Protein AF-A0A0H3DV99-F1 (afdb_monomer_lite)

Secondary structure (DSSP, 8-state):
------EETTEETT-TT-TT-S--SS----SSBPP---TT--B---SB-S-B-TT---BTTEESSTT---EEEEEPPTTTTS-HHHHHHHHHHHHHHHHTTEEEEEGGGS-HHHHHHHHHHHHHHHHS-PPSSHHHHHHHHHHTGGGEESEEEEETTEEEEEEEEEEEEETTEEEEEEEEEEE-SS--SS-HHHHHHHHHHHHHHHHHHHTT--EEEEEEE--STTHHHHEEEEE-BEE--

InterPro domains:
  IPR009977 Mig-14 [PF07395] (20-238)
  IPR016181 Acyl-CoA N-acyltransferase [SSF55729] (80-231)

Sequence (241 aa):
MLGAACLDGKWLVNDFKNPNKSISSLPIPNSSIVLPFSSDVKCIAPFKTKCLSPLKKNIINSSFNLFTKRTAAFAKNVREDFSKKTVSTRRREIKKFIADGGYFVDVSQLSGEELFSIYENLFFMRRGAIIPEREINIDFFVKFKDDFIGEVLYLNDNPVGIQLLITSTSTLGFFVDFINIGYDMEIKAHSIGTILMWNNLEKATEKAHALALPLHFSFGFMSGKYKQRWCNPVGVGRTLI

Radius of gyration: 18.63 Å; chains: 1; bounding box: 48×38×50 Å

Structure (mmCIF, N/CA/C/O backbone):
data_AF-A0A0H3DV99-F1
#
_entry.id   AF-A0A0H3DV99-F1
#
loop_
_atom_site.group_PDB
_atom_site.id
_atom_site.type_symbol
_atom_site.label_atom_id
_atom_site.label_alt_id
_atom_site.label_comp_id
_atom_site.label_asym_id
_atom_site.label_entity_id
_atom_site.label_seq_id
_atom_site.pdbx_PDB_ins_code
_atom_site.Cartn_x
_atom_site.Cartn_y
_atom_site.Cartn_z
_atom_site.occupancy
_atom_site.B_iso_or_equiv
_atom_site.auth_seq_id
_atom_site.auth_comp_id
_atom_site.auth_asym_id
_atom_site.auth_atom_id
_atom_site.pdbx_PDB_model_num
ATOM 1 N N . MET A 1 1 ? 3.057 -10.174 -27.600 1.00 52.41 1 MET A N 1
ATOM 2 C CA . MET A 1 1 ? 3.694 -8.931 -27.105 1.00 52.41 1 MET A CA 1
ATOM 3 C C . MET A 1 1 ? 4.555 -9.297 -25.898 1.00 52.41 1 MET A C 1
ATOM 5 O O . MET A 1 1 ? 4.060 -10.024 -25.052 1.00 52.41 1 MET A O 1
ATOM 9 N N . LEU A 1 2 ? 5.830 -8.888 -25.844 1.00 71.88 2 LEU A N 1
ATOM 10 C CA . LEU A 1 2 ? 6.775 -9.295 -24.780 1.00 71.88 2 LEU A CA 1
ATOM 11 C C . LEU A 1 2 ? 6.590 -8.530 -23.455 1.00 71.88 2 LEU A C 1
ATOM 13 O O . LEU A 1 2 ? 7.133 -8.954 -22.442 1.00 71.88 2 LEU A O 1
ATOM 17 N N . GLY A 1 3 ? 5.842 -7.426 -23.479 1.00 78.00 3 GLY A N 1
ATOM 18 C CA . GLY A 1 3 ? 5.624 -6.493 -22.372 1.00 78.00 3 GLY A CA 1
ATOM 19 C C . GLY A 1 3 ? 5.715 -5.051 -22.876 1.00 78.00 3 GLY A C 1
ATOM 20 O O . GLY A 1 3 ? 6.328 -4.799 -23.914 1.00 78.00 3 GLY A O 1
ATOM 21 N N . ALA A 1 4 ? 5.108 -4.107 -22.161 1.00 84.69 4 ALA A N 1
ATOM 22 C CA . ALA A 1 4 ? 5.218 -2.676 -22.437 1.00 84.69 4 ALA A CA 1
ATOM 23 C C . ALA A 1 4 ? 5.471 -1.913 -21.130 1.00 84.69 4 ALA A C 1
ATOM 25 O O . ALA A 1 4 ? 5.025 -2.336 -20.066 1.00 84.69 4 ALA A O 1
ATOM 26 N N . ALA A 1 5 ? 6.199 -0.801 -21.208 1.00 88.06 5 ALA A N 1
ATOM 27 C CA . ALA A 1 5 ? 6.444 0.088 -20.078 1.00 88.06 5 ALA A CA 1
ATOM 28 C C . ALA A 1 5 ? 6.231 1.537 -20.520 1.00 88.06 5 ALA A C 1
ATOM 30 O O . ALA A 1 5 ? 6.700 1.934 -21.586 1.00 88.06 5 ALA A O 1
ATOM 31 N N . CYS A 1 6 ? 5.534 2.320 -19.701 1.00 89.88 6 CYS A N 1
ATOM 32 C CA . CYS A 1 6 ? 5.297 3.737 -19.961 1.00 89.88 6 CYS A CA 1
ATOM 33 C C . CYS A 1 6 ? 6.499 4.568 -19.505 1.00 89.88 6 CYS A C 1
ATOM 35 O O . CYS A 1 6 ? 7.024 4.350 -18.407 1.00 89.88 6 CYS A O 1
ATOM 37 N N . LEU A 1 7 ? 6.916 5.532 -20.330 1.00 91.31 7 LEU A N 1
ATOM 38 C CA . LEU A 1 7 ? 8.079 6.381 -20.074 1.00 91.31 7 LEU A CA 1
ATOM 39 C C . LEU A 1 7 ? 7.715 7.873 -20.097 1.00 91.31 7 LEU A C 1
ATOM 41 O O . LEU A 1 7 ? 7.023 8.315 -21.006 1.00 91.31 7 LEU A O 1
ATOM 45 N N . ASP A 1 8 ? 8.278 8.644 -19.165 1.00 90.69 8 ASP A N 1
ATOM 46 C CA . ASP A 1 8 ? 8.352 10.108 -19.219 1.00 90.69 8 ASP A CA 1
ATOM 47 C C . ASP A 1 8 ? 9.723 10.512 -19.784 1.00 90.69 8 ASP A C 1
ATOM 49 O O . ASP A 1 8 ? 10.745 10.621 -19.083 1.00 90.69 8 ASP A O 1
ATOM 53 N N . GLY A 1 9 ? 9.778 10.664 -21.106 1.00 89.50 9 GLY A N 1
ATOM 54 C CA . GLY A 1 9 ? 11.037 10.809 -21.829 1.00 89.50 9 GLY A CA 1
ATOM 55 C C . GLY A 1 9 ? 11.908 9.562 -21.655 1.00 89.50 9 GLY A C 1
ATOM 56 O O . GLY A 1 9 ? 11.577 8.489 -22.147 1.00 89.50 9 GLY A O 1
ATOM 57 N N . LYS A 1 10 ? 13.040 9.691 -20.951 1.00 92.44 10 LYS A N 1
ATOM 58 C CA . LYS A 1 10 ? 13.959 8.567 -20.688 1.00 92.44 10 LYS A CA 1
ATOM 59 C C . LYS A 1 10 ? 13.717 7.872 -19.350 1.00 92.44 10 LYS A C 1
ATOM 61 O O . LYS A 1 10 ? 14.519 7.015 -19.005 1.00 92.44 10 LYS A O 1
ATOM 66 N N . TRP A 1 11 ? 12.699 8.232 -18.573 1.00 93.88 11 TRP A N 1
ATOM 67 C CA . TRP A 1 11 ? 12.447 7.649 -17.251 1.00 93.88 11 TRP A CA 1
ATOM 68 C C . TRP A 1 11 ? 11.205 6.776 -17.248 1.00 93.88 11 TRP A C 1
ATOM 70 O O . TRP A 1 11 ? 10.225 7.103 -17.897 1.00 93.88 11 TRP A O 1
ATOM 80 N N . LEU A 1 12 ? 11.226 5.693 -16.478 1.00 92.00 12 LEU A N 1
ATOM 81 C CA . LEU A 1 12 ? 10.012 4.942 -16.165 1.00 92.00 12 LEU A CA 1
ATOM 82 C C . LEU A 1 12 ? 9.047 5.848 -15.376 1.00 92.00 12 LEU A C 1
ATOM 84 O O . LEU A 1 12 ? 9.469 6.424 -14.371 1.00 92.00 12 LEU A O 1
ATOM 88 N N . VAL A 1 13 ? 7.788 5.980 -15.821 1.00 89.75 13 VAL A N 1
ATOM 89 C CA . VAL A 1 13 ? 6.824 6.992 -15.310 1.00 89.75 13 VAL A CA 1
ATOM 90 C C . VAL A 1 13 ? 6.739 6.979 -13.780 1.00 89.75 13 VAL A C 1
ATOM 92 O O . VAL A 1 13 ? 7.000 7.987 -13.118 1.00 89.75 13 VAL A O 1
ATOM 95 N N . ASN A 1 14 ? 6.493 5.802 -13.201 1.00 88.19 14 ASN A N 1
ATOM 96 C CA . ASN A 1 14 ? 6.282 5.638 -11.762 1.00 88.19 14 ASN A CA 1
ATOM 97 C C . ASN A 1 14 ? 7.581 5.635 -10.938 1.00 88.19 14 ASN A C 1
ATOM 99 O O . ASN A 1 14 ? 7.548 5.403 -9.729 1.00 88.19 14 ASN A O 1
ATOM 103 N N . ASP A 1 15 ? 8.744 5.889 -11.541 1.00 91.31 15 ASP A N 1
ATOM 104 C CA . ASP A 1 15 ? 9.990 5.929 -10.786 1.00 91.31 15 ASP A CA 1
ATOM 105 C C . ASP A 1 15 ? 10.001 7.110 -9.808 1.00 91.31 15 ASP A C 1
ATOM 107 O O . ASP A 1 15 ? 9.814 8.268 -10.185 1.00 91.31 15 ASP A O 1
ATOM 111 N N . PHE A 1 16 ? 10.271 6.849 -8.528 1.00 87.50 16 PHE A N 1
ATOM 112 C CA . PHE A 1 16 ? 10.315 7.902 -7.510 1.00 87.50 16 PHE A CA 1
ATOM 113 C C . PHE A 1 16 ? 11.338 9.015 -7.808 1.00 87.50 16 PHE A C 1
ATOM 115 O O . PHE A 1 16 ? 11.196 10.131 -7.310 1.00 87.50 16 PHE A O 1
ATOM 122 N N . LYS A 1 17 ? 12.378 8.734 -8.603 1.00 89.31 17 LYS A N 1
ATOM 123 C CA . LYS A 1 17 ? 13.417 9.699 -8.988 1.00 89.31 17 LYS A CA 1
ATOM 124 C C . LYS A 1 17 ? 13.269 10.238 -10.409 1.00 89.31 17 LYS A C 1
ATOM 126 O O . LYS A 1 17 ? 14.185 10.932 -10.848 1.00 89.31 17 LYS A O 1
ATOM 131 N N . ASN A 1 18 ? 12.161 9.956 -11.090 1.00 90.88 18 ASN A N 1
ATOM 132 C CA . ASN A 1 18 ? 11.826 10.585 -12.361 1.00 90.88 18 ASN A CA 1
ATOM 133 C C . ASN A 1 18 ? 11.677 12.115 -12.168 1.00 90.88 18 ASN A C 1
ATOM 135 O O . ASN A 1 18 ? 10.799 12.533 -11.412 1.00 90.88 18 ASN A O 1
ATOM 139 N N . PRO A 1 19 ? 12.531 12.952 -12.795 1.00 87.62 19 PRO A N 1
ATOM 140 C CA . PRO A 1 19 ? 12.436 14.410 -12.707 1.00 87.62 19 PRO A CA 1
ATOM 141 C C . PRO A 1 19 ? 11.360 14.995 -13.634 1.00 87.62 19 PRO A C 1
ATOM 143 O O . PRO A 1 19 ? 11.012 16.159 -13.487 1.00 87.62 19 PRO A O 1
ATOM 146 N N . ASN A 1 20 ? 10.846 14.198 -14.574 1.00 83.88 20 ASN A N 1
ATOM 147 C CA . ASN A 1 20 ? 9.918 14.616 -15.621 1.00 83.88 20 ASN A CA 1
ATOM 148 C C . ASN A 1 20 ? 8.485 14.142 -15.338 1.00 83.88 20 ASN A C 1
ATOM 150 O O . ASN A 1 20 ? 7.729 13.928 -16.281 1.00 83.88 20 ASN A O 1
ATOM 154 N N . LYS A 1 21 ? 8.125 13.900 -14.068 1.00 82.12 21 LYS A N 1
ATOM 155 C CA . LYS A 1 21 ? 6.784 13.413 -13.721 1.00 82.12 21 LYS A CA 1
ATOM 156 C C . LYS A 1 21 ? 5.736 14.405 -14.204 1.00 82.12 21 LYS A C 1
ATOM 158 O O . LYS A 1 21 ? 5.647 15.510 -13.676 1.00 82.12 21 LYS A O 1
ATOM 163 N N . SER A 1 22 ? 4.954 13.971 -15.184 1.00 73.69 22 SER A N 1
ATOM 164 C CA . SER A 1 22 ? 3.857 14.745 -15.764 1.00 73.69 22 SER A CA 1
ATOM 165 C C . SER A 1 22 ? 2.699 14.921 -14.779 1.00 73.69 22 SER A C 1
ATOM 167 O O . SER A 1 22 ? 2.094 15.985 -14.742 1.00 73.69 22 SER A O 1
ATOM 169 N N . ILE A 1 23 ? 2.444 13.913 -13.936 1.00 74.94 23 ILE A N 1
ATOM 170 C CA . ILE A 1 23 ? 1.438 13.951 -12.869 1.00 74.94 23 ILE A CA 1
ATOM 171 C C . ILE A 1 23 ? 2.095 13.500 -11.561 1.00 74.94 23 ILE A C 1
ATOM 173 O O . ILE A 1 23 ? 2.571 12.369 -11.441 1.00 74.94 23 ILE A O 1
ATOM 177 N N . SER A 1 24 ? 2.162 14.402 -10.579 1.00 77.75 24 SER A N 1
ATOM 178 C CA . SER A 1 24 ? 2.839 14.148 -9.295 1.00 77.75 24 SER A CA 1
ATOM 179 C C . SER A 1 24 ? 1.882 13.901 -8.126 1.00 77.75 24 SER A C 1
ATOM 181 O O . SER A 1 24 ? 2.301 13.376 -7.094 1.00 77.75 24 SER A O 1
ATOM 183 N N . SER A 1 25 ? 0.611 14.257 -8.315 1.00 84.62 25 SER A N 1
ATOM 184 C CA . SER A 1 25 ? -0.469 14.216 -7.330 1.00 84.62 25 SER A CA 1
ATOM 185 C C . SER A 1 25 ? -1.084 12.823 -7.152 1.00 84.62 25 SER A C 1
ATOM 187 O O . SER A 1 25 ? -1.597 12.525 -6.074 1.00 84.62 25 SER A O 1
ATOM 189 N N . LEU A 1 26 ? -1.010 11.964 -8.177 1.00 89.50 26 LEU A N 1
ATOM 190 C CA . LEU A 1 26 ? -1.679 10.666 -8.170 1.00 89.50 26 LEU A CA 1
ATOM 191 C C . LEU A 1 26 ? -1.051 9.676 -7.173 1.00 89.50 26 LEU A C 1
ATOM 193 O O . LEU A 1 26 ? 0.179 9.540 -7.113 1.00 89.50 26 LEU A O 1
ATOM 197 N N . PRO A 1 27 ? -1.877 8.911 -6.435 1.00 87.69 27 PRO A N 1
ATOM 198 C CA . PRO A 1 27 ? -1.430 7.964 -5.422 1.00 87.69 27 PRO A CA 1
ATOM 199 C C . PRO A 1 27 ? -0.968 6.641 -6.058 1.00 87.69 27 PRO A C 1
ATOM 201 O O . PRO A 1 27 ? -1.541 5.583 -5.816 1.00 87.69 27 PRO A O 1
ATOM 204 N N . ILE A 1 28 ? 0.094 6.689 -6.864 1.00 88.06 28 ILE A N 1
ATOM 205 C CA . ILE A 1 28 ? 0.643 5.523 -7.569 1.00 88.06 28 ILE A CA 1
ATOM 206 C C . ILE A 1 28 ? 1.884 4.926 -6.873 1.00 88.06 28 ILE A C 1
ATOM 208 O O . ILE A 1 28 ? 2.728 5.670 -6.350 1.00 88.06 28 ILE A O 1
ATOM 212 N N . PRO A 1 29 ? 2.057 3.588 -6.895 1.00 88.94 29 PRO A N 1
ATOM 213 C CA . PRO A 1 29 ? 3.237 2.931 -6.336 1.00 88.94 29 PRO A CA 1
ATOM 214 C C . PRO A 1 29 ? 4.528 3.356 -7.037 1.00 88.94 29 PRO A C 1
ATOM 216 O O . PRO A 1 29 ? 4.550 3.514 -8.257 1.00 88.94 29 PRO A O 1
ATOM 219 N N . ASN A 1 30 ? 5.623 3.506 -6.282 1.00 89.69 30 ASN A N 1
ATOM 220 C CA . ASN A 1 30 ? 6.886 4.038 -6.820 1.00 89.69 30 ASN A CA 1
ATOM 221 C C . ASN A 1 30 ? 8.178 3.436 -6.231 1.00 89.69 30 ASN A C 1
ATOM 223 O O . ASN A 1 30 ? 9.268 3.955 -6.487 1.00 89.69 30 ASN A O 1
ATOM 227 N N . SER A 1 31 ? 8.084 2.373 -5.425 1.00 89.88 31 SER A N 1
ATOM 228 C CA . SER A 1 31 ? 9.217 1.853 -4.643 1.00 89.88 31 SER A CA 1
ATOM 229 C C . SER A 1 31 ? 9.918 0.642 -5.257 1.00 89.88 31 SER A C 1
ATOM 231 O O . SER A 1 31 ? 11.136 0.533 -5.136 1.00 89.88 31 SER A O 1
ATOM 233 N N . SER A 1 32 ? 9.169 -0.269 -5.885 1.00 92.69 32 SER A N 1
ATOM 234 C CA . SER A 1 32 ? 9.663 -1.557 -6.387 1.00 92.69 32 SER A CA 1
ATOM 235 C C . SER A 1 32 ? 8.855 -2.008 -7.606 1.00 92.69 32 SER A C 1
ATOM 237 O O . SER A 1 32 ? 7.874 -2.735 -7.491 1.00 92.69 32 SER A O 1
ATOM 239 N N . ILE A 1 33 ? 9.278 -1.578 -8.787 1.00 91.38 33 ILE A N 1
ATOM 240 C CA . ILE A 1 33 ? 8.561 -1.747 -10.046 1.00 91.38 33 ILE A CA 1
ATOM 241 C C . ILE A 1 33 ? 8.969 -3.066 -10.701 1.00 91.38 33 ILE A C 1
ATOM 243 O O . ILE A 1 33 ? 10.141 -3.289 -11.021 1.00 91.38 33 ILE A O 1
ATOM 247 N N . VAL A 1 34 ? 7.990 -3.943 -10.906 1.00 90.88 34 VAL A N 1
ATOM 248 C CA . VAL A 1 34 ? 8.149 -5.166 -11.695 1.00 90.88 34 VAL A CA 1
ATOM 249 C C . VAL A 1 34 ? 7.863 -4.834 -13.150 1.00 90.88 34 VAL A C 1
ATOM 251 O O . VAL A 1 34 ? 6.787 -4.347 -13.481 1.00 90.88 34 VAL A O 1
ATOM 254 N N . LEU A 1 35 ? 8.823 -5.099 -14.031 1.00 88.94 35 LEU A N 1
ATOM 255 C CA . LEU A 1 35 ? 8.600 -4.933 -15.461 1.00 88.94 35 LEU A CA 1
ATOM 256 C C . LEU A 1 35 ? 7.826 -6.142 -16.016 1.00 88.94 35 LEU A C 1
ATOM 258 O O . LEU A 1 35 ? 8.151 -7.281 -15.659 1.00 88.94 35 LEU A O 1
ATOM 262 N N . PRO A 1 36 ? 6.845 -5.934 -16.914 1.00 85.19 36 PRO A N 1
ATOM 263 C CA . PRO A 1 36 ? 5.948 -6.984 -17.398 1.00 85.19 36 PRO A CA 1
ATOM 264 C C . PRO A 1 36 ? 6.586 -7.846 -18.503 1.00 85.19 36 PRO A C 1
ATOM 266 O O . PRO A 1 36 ? 5.930 -8.212 -19.471 1.00 85.19 36 PRO A O 1
ATOM 269 N N . PHE A 1 37 ? 7.877 -8.160 -18.374 1.00 83.62 37 PHE A N 1
ATOM 270 C CA . PHE A 1 37 ? 8.609 -9.030 -19.297 1.00 83.62 37 PHE A CA 1
ATOM 271 C C . PHE A 1 37 ? 8.650 -10.462 -18.763 1.00 83.62 37 PHE A C 1
ATOM 273 O O . PHE A 1 37 ? 8.767 -10.666 -17.550 1.00 83.62 37 PHE A O 1
ATOM 280 N N . SER A 1 38 ? 8.592 -11.464 -19.644 1.00 81.00 38 SER A N 1
ATOM 281 C CA . SER A 1 38 ? 8.806 -12.867 -19.249 1.00 81.00 38 SER A CA 1
ATOM 282 C C . SER A 1 38 ? 10.170 -13.050 -18.563 1.00 81.00 38 SER A C 1
ATOM 284 O O . SER A 1 38 ? 11.134 -12.352 -18.887 1.00 81.00 38 SER A O 1
ATOM 286 N N . SER A 1 39 ? 10.255 -13.981 -17.606 1.00 77.88 39 SER A N 1
ATOM 287 C CA . SER A 1 39 ? 11.513 -14.346 -16.933 1.00 77.88 39 SER A CA 1
ATOM 288 C C . SER A 1 39 ? 12.578 -14.841 -17.907 1.00 77.88 39 SER A C 1
ATOM 290 O O . SER A 1 39 ? 13.764 -14.619 -17.677 1.00 77.88 39 SER A O 1
ATOM 292 N N . ASP A 1 40 ? 12.145 -15.450 -19.008 1.00 83.19 40 ASP A N 1
ATOM 293 C CA . ASP A 1 40 ? 13.027 -16.110 -19.975 1.00 83.19 40 ASP A CA 1
ATOM 294 C C . ASP A 1 40 ? 13.604 -15.121 -20.997 1.00 83.19 40 ASP A C 1
ATOM 296 O O . ASP A 1 40 ? 14.487 -15.449 -21.788 1.00 83.19 40 ASP A O 1
ATOM 300 N N . VAL A 1 41 ? 13.122 -13.877 -20.970 1.00 85.19 41 VAL A N 1
ATOM 301 C CA . VAL A 1 41 ? 13.519 -12.821 -21.897 1.00 85.19 41 VAL A CA 1
ATOM 302 C C . VAL A 1 41 ? 14.510 -11.912 -21.199 1.00 85.19 41 VAL A C 1
ATOM 304 O O . VAL A 1 41 ? 14.138 -11.155 -20.302 1.00 85.19 41 VAL A O 1
ATOM 307 N N . LYS A 1 42 ? 15.766 -11.946 -21.644 1.00 89.06 42 LYS A N 1
ATOM 308 C CA . LYS A 1 42 ? 16.762 -10.939 -21.270 1.00 89.06 42 LYS A CA 1
ATOM 309 C C . LYS A 1 42 ? 16.631 -9.732 -22.188 1.00 89.06 42 LYS A C 1
ATOM 311 O O . LYS A 1 42 ? 16.601 -9.887 -23.406 1.00 89.06 42 LYS A O 1
ATOM 316 N N . CYS A 1 43 ? 16.587 -8.533 -21.620 1.00 88.31 43 CYS A N 1
ATOM 317 C CA . CYS A 1 43 ? 16.486 -7.309 -22.408 1.00 88.31 43 CYS A CA 1
ATOM 318 C C . CYS A 1 43 ? 17.387 -6.194 -21.876 1.00 88.31 43 CYS A C 1
ATOM 320 O O . CYS A 1 43 ? 17.776 -6.161 -20.707 1.00 88.31 43 CYS A O 1
ATOM 322 N N . ILE A 1 44 ? 17.741 -5.276 -22.770 1.00 91.75 44 ILE A N 1
ATOM 323 C CA . ILE A 1 44 ? 18.343 -3.995 -22.412 1.00 91.75 44 ILE A CA 1
ATOM 324 C C . ILE A 1 44 ? 17.186 -3.019 -22.232 1.00 91.75 44 ILE A C 1
ATOM 326 O O . ILE A 1 44 ? 16.370 -2.860 -23.136 1.00 91.75 44 ILE A O 1
ATOM 330 N N . ALA A 1 45 ? 17.106 -2.374 -21.072 1.00 91.69 45 ALA A N 1
ATOM 331 C CA . ALA A 1 45 ? 16.130 -1.323 -20.835 1.00 91.69 45 ALA A CA 1
ATOM 332 C C . ALA A 1 45 ? 16.671 -0.001 -21.408 1.00 91.69 45 ALA A C 1
ATOM 334 O O . ALA A 1 45 ? 17.659 0.513 -20.874 1.00 91.69 45 ALA A O 1
ATOM 335 N N . PRO A 1 46 ? 16.047 0.590 -22.446 1.00 92.25 46 PRO A N 1
ATOM 336 C CA . PRO A 1 46 ? 16.467 1.875 -23.011 1.00 92.25 46 PRO A CA 1
ATOM 337 C C . PRO A 1 46 ? 15.994 3.074 -22.164 1.00 92.25 46 PRO A C 1
ATOM 339 O O . PRO A 1 46 ? 15.857 4.186 -22.667 1.00 92.25 46 PRO A O 1
ATOM 342 N N . PHE A 1 47 ? 15.720 2.857 -20.874 1.00 93.38 47 PHE A N 1
ATOM 343 C CA . PHE A 1 47 ? 15.187 3.852 -19.948 1.00 93.38 47 PHE A CA 1
ATOM 344 C C . PHE A 1 47 ? 15.854 3.798 -18.566 1.00 93.38 47 PHE A C 1
ATOM 346 O O . PHE A 1 47 ? 16.473 2.815 -18.150 1.00 93.38 47 PHE A O 1
ATOM 353 N N . LYS A 1 48 ? 15.709 4.897 -17.834 1.00 94.25 48 LYS A N 1
ATOM 354 C CA . LYS A 1 48 ? 16.209 5.136 -16.486 1.00 94.25 48 LYS A CA 1
ATOM 355 C C . LYS A 1 48 ? 15.180 4.696 -15.461 1.00 94.25 48 LYS A C 1
ATOM 357 O O . LYS A 1 48 ? 14.010 5.067 -15.525 1.00 94.25 48 LYS A O 1
ATOM 362 N N . THR A 1 49 ? 15.643 3.942 -14.478 1.00 93.69 49 THR A N 1
ATOM 363 C CA . THR A 1 49 ? 14.891 3.654 -13.258 1.00 93.69 49 THR A CA 1
ATOM 364 C C . THR A 1 49 ? 15.860 3.359 -12.116 1.00 93.69 49 THR A C 1
ATOM 366 O O . THR A 1 49 ? 16.968 2.866 -12.332 1.00 93.69 49 THR A O 1
ATOM 369 N N . LYS A 1 50 ? 15.460 3.703 -10.894 1.00 93.56 50 LYS A N 1
ATOM 370 C CA . LYS A 1 50 ? 16.153 3.448 -9.626 1.00 93.56 50 LYS A CA 1
ATOM 371 C C . LYS A 1 50 ? 15.343 2.553 -8.683 1.00 93.56 50 LYS A C 1
ATOM 373 O O . LYS A 1 50 ? 15.704 2.447 -7.509 1.00 93.56 50 LYS A O 1
ATOM 378 N N . CYS A 1 51 ? 14.252 1.981 -9.185 1.00 93.44 51 CYS A N 1
ATOM 379 C CA . CYS A 1 51 ? 13.245 1.288 -8.393 1.00 93.44 51 CYS A CA 1
ATOM 380 C C . CYS A 1 51 ? 12.911 -0.086 -8.989 1.00 93.44 51 CYS A C 1
ATOM 382 O O . CYS A 1 51 ? 11.783 -0.533 -8.846 1.00 93.44 51 CYS A O 1
ATOM 384 N N . LEU A 1 52 ? 13.837 -0.759 -9.684 1.00 93.81 52 LEU A N 1
ATOM 385 C CA . LEU A 1 52 ? 13.567 -2.091 -10.238 1.00 93.81 52 LEU A CA 1
ATOM 386 C C . LEU A 1 52 ? 13.363 -3.108 -9.117 1.00 93.81 52 LEU A C 1
ATOM 388 O O . LEU A 1 52 ? 14.202 -3.244 -8.223 1.00 93.81 52 LEU A O 1
ATOM 392 N N . SER A 1 53 ? 12.271 -3.857 -9.197 1.00 92.88 53 SER A N 1
ATOM 393 C CA . SER A 1 53 ? 12.009 -4.967 -8.290 1.00 92.88 53 SER A CA 1
ATOM 394 C C . SER A 1 53 ? 13.039 -6.086 -8.486 1.00 92.88 53 SER A C 1
ATOM 396 O O . SER A 1 53 ? 13.344 -6.437 -9.628 1.00 92.88 53 SER A O 1
ATOM 398 N N . PRO A 1 54 ? 13.564 -6.700 -7.408 1.00 90.44 54 PRO A N 1
ATOM 399 C CA . PRO A 1 54 ? 14.472 -7.839 -7.522 1.00 90.44 54 PRO A CA 1
ATOM 400 C C . PRO A 1 54 ? 13.764 -9.151 -7.867 1.00 90.44 54 PRO A C 1
ATOM 402 O O . PRO A 1 54 ? 14.457 -10.147 -8.073 1.00 90.44 54 PRO A O 1
ATOM 405 N N . LEU A 1 55 ? 12.424 -9.162 -7.948 1.00 90.38 55 LEU A N 1
ATOM 406 C CA . LEU A 1 55 ? 11.640 -10.340 -8.339 1.00 90.38 55 LEU A CA 1
ATOM 407 C C . LEU A 1 55 ? 12.046 -10.877 -9.715 1.00 90.38 55 LEU A C 1
ATOM 409 O O . LEU A 1 55 ? 11.963 -12.077 -9.957 1.00 90.38 55 LEU A O 1
ATOM 413 N N . LYS A 1 56 ? 12.513 -9.997 -10.609 1.00 85.56 56 LYS A N 1
ATOM 414 C CA . LYS A 1 56 ? 13.075 -10.367 -11.909 1.00 85.56 56 LYS A CA 1
ATOM 415 C C . LYS A 1 56 ? 14.378 -9.616 -12.150 1.00 85.56 56 LYS A C 1
ATOM 417 O O . LYS A 1 56 ? 14.433 -8.395 -12.043 1.00 85.56 56 LYS A O 1
ATOM 422 N N . LYS A 1 57 ? 15.427 -10.353 -12.522 1.00 86.69 57 LYS A N 1
ATOM 423 C CA . LYS A 1 57 ? 16.761 -9.813 -12.845 1.00 86.69 57 LYS A CA 1
ATOM 424 C C . LYS A 1 57 ? 17.125 -10.064 -14.308 1.00 86.69 57 LYS A C 1
ATOM 426 O O . LYS A 1 57 ? 18.220 -10.513 -14.625 1.00 86.69 57 LYS A O 1
ATOM 431 N N . ASN A 1 58 ? 16.169 -9.816 -15.195 1.00 87.81 58 ASN A N 1
ATOM 432 C CA . ASN A 1 58 ? 16.289 -10.059 -16.630 1.00 87.81 58 ASN A CA 1
ATOM 433 C C . ASN A 1 58 ? 16.759 -8.827 -17.430 1.00 87.81 58 ASN A C 1
ATOM 435 O O . ASN A 1 58 ? 17.057 -8.939 -18.618 1.00 87.81 58 ASN A O 1
ATOM 439 N N . ILE A 1 59 ? 16.884 -7.665 -16.779 1.00 92.19 59 ILE A N 1
ATOM 440 C CA . ILE A 1 59 ? 17.435 -6.451 -17.387 1.00 92.19 59 ILE A CA 1
ATOM 441 C C . ILE A 1 59 ? 18.963 -6.499 -17.356 1.00 92.19 59 ILE A C 1
ATOM 443 O O . ILE A 1 59 ? 19.570 -6.400 -16.288 1.00 92.19 59 ILE A O 1
ATOM 447 N N . ILE A 1 60 ? 19.586 -6.618 -18.528 1.00 93.19 60 ILE A N 1
ATOM 448 C CA . ILE A 1 60 ? 21.039 -6.804 -18.678 1.00 93.19 60 ILE A CA 1
ATOM 449 C C . ILE A 1 60 ? 21.806 -5.584 -18.158 1.00 93.19 60 ILE A C 1
ATOM 451 O O . ILE A 1 60 ? 22.755 -5.718 -17.392 1.00 93.19 60 ILE A O 1
ATOM 455 N N . ASN A 1 61 ? 21.376 -4.379 -18.533 1.00 95.00 61 ASN A N 1
ATOM 456 C CA . ASN A 1 61 ? 22.003 -3.119 -18.133 1.00 95.00 61 ASN A CA 1
ATOM 457 C C . ASN A 1 61 ? 21.483 -2.607 -16.776 1.00 95.00 61 ASN A C 1
ATOM 459 O O . ASN A 1 61 ? 21.282 -1.402 -16.598 1.00 95.00 61 ASN A O 1
ATOM 463 N N . SER A 1 62 ? 21.243 -3.513 -15.824 1.00 94.25 62 SER A N 1
ATOM 464 C CA . SER A 1 62 ? 20.805 -3.175 -14.469 1.00 94.25 62 SER A CA 1
ATOM 465 C C . SER A 1 62 ? 21.804 -3.608 -13.401 1.00 94.25 62 SER A C 1
ATOM 467 O O . SER A 1 62 ? 22.620 -4.505 -13.601 1.00 94.25 62 SER A O 1
ATOM 469 N N . SER A 1 63 ? 21.745 -2.962 -12.239 1.00 93.69 63 SER A N 1
ATOM 470 C CA . SER A 1 63 ? 22.467 -3.407 -11.052 1.00 93.69 63 SER A CA 1
ATOM 471 C C . SER A 1 63 ? 21.590 -3.342 -9.814 1.00 93.69 63 SER A C 1
ATOM 473 O O . SER A 1 63 ? 20.851 -2.381 -9.601 1.00 93.69 63 SER A O 1
ATOM 475 N N . PHE A 1 64 ? 21.729 -4.370 -8.980 1.00 92.06 64 PHE A N 1
ATOM 476 C CA . PHE A 1 64 ? 21.106 -4.488 -7.661 1.00 92.06 64 PHE A CA 1
ATOM 477 C C . PHE A 1 64 ? 22.112 -4.291 -6.518 1.00 92.06 64 PHE A C 1
ATOM 479 O O . PHE A 1 64 ? 21.720 -4.315 -5.358 1.00 92.06 64 PHE A O 1
ATOM 486 N N . ASN A 1 65 ? 23.388 -4.060 -6.850 1.00 87.69 65 ASN A N 1
ATOM 487 C CA . ASN A 1 65 ? 24.477 -3.913 -5.881 1.00 87.69 65 ASN A CA 1
ATOM 488 C C . ASN A 1 65 ? 25.227 -2.586 -6.076 1.00 87.69 65 ASN A C 1
ATOM 490 O O . ASN A 1 65 ? 25.530 -1.884 -5.115 1.00 87.69 65 ASN A O 1
ATOM 494 N N . LEU A 1 66 ? 25.509 -2.206 -7.327 1.00 84.19 66 LEU A N 1
ATOM 495 C CA . LEU A 1 66 ? 26.240 -0.982 -7.643 1.00 84.19 66 LEU A CA 1
ATOM 496 C C . LEU A 1 66 ? 25.306 0.225 -7.594 1.00 84.19 66 LEU A C 1
ATOM 498 O O . LEU A 1 66 ? 24.235 0.242 -8.204 1.00 84.19 66 LEU A O 1
ATOM 502 N N . PHE A 1 67 ? 25.740 1.270 -6.889 1.00 81.94 67 PHE A N 1
ATOM 503 C CA . PHE A 1 67 ? 25.056 2.566 -6.816 1.00 81.94 67 PHE A CA 1
ATOM 504 C C . PHE A 1 67 ? 23.583 2.499 -6.369 1.00 81.94 67 PHE A C 1
ATOM 506 O O . PHE A 1 67 ? 22.807 3.421 -6.661 1.00 81.94 67 PHE A O 1
ATOM 513 N N . THR A 1 68 ? 23.199 1.438 -5.653 1.00 79.94 68 THR A N 1
ATOM 514 C CA . THR A 1 68 ? 21.907 1.315 -4.980 1.00 79.94 68 THR A CA 1
ATOM 515 C C . THR A 1 68 ? 22.106 1.180 -3.474 1.00 79.94 68 THR A C 1
ATOM 517 O O . THR A 1 68 ? 22.921 0.403 -2.994 1.00 79.94 68 THR A O 1
ATOM 520 N N . LYS A 1 69 ? 21.384 2.010 -2.720 1.00 84.31 69 LYS A N 1
ATOM 521 C CA . LYS A 1 69 ? 21.304 1.973 -1.248 1.00 84.31 69 LYS A CA 1
ATOM 522 C C . LYS A 1 69 ? 19.847 1.906 -0.780 1.00 84.31 69 LYS A C 1
ATOM 524 O O . LYS A 1 69 ? 19.560 2.121 0.392 1.00 84.31 69 LYS A O 1
ATOM 529 N N . ARG A 1 70 ? 18.912 1.726 -1.719 1.00 88.31 70 ARG A N 1
ATOM 530 C CA . ARG A 1 70 ? 17.475 1.788 -1.451 1.00 88.31 70 ARG A CA 1
ATOM 531 C C . ARG A 1 70 ? 16.955 0.388 -1.215 1.00 88.31 70 ARG A C 1
ATOM 533 O O . ARG A 1 70 ? 17.303 -0.543 -1.937 1.00 88.31 70 ARG A O 1
ATOM 540 N N . THR A 1 71 ? 16.079 0.282 -0.235 1.00 94.06 71 THR A N 1
ATOM 541 C CA . THR A 1 71 ? 15.322 -0.928 0.032 1.00 94.06 71 THR A CA 1
ATOM 542 C C . THR A 1 71 ? 13.839 -0.593 0.004 1.00 94.06 71 THR A C 1
ATOM 544 O O . THR A 1 71 ? 13.413 0.445 0.516 1.00 94.06 71 THR A O 1
ATOM 547 N N . ALA A 1 72 ? 13.051 -1.446 -0.634 1.00 95.25 72 ALA A N 1
ATOM 548 C CA . ALA A 1 72 ? 11.608 -1.473 -0.476 1.00 95.25 72 ALA A CA 1
ATOM 549 C C . ALA A 1 72 ? 11.258 -2.189 0.836 1.00 95.25 72 ALA A C 1
ATOM 551 O O . ALA A 1 72 ? 12.016 -3.033 1.316 1.00 95.25 72 ALA A O 1
ATOM 552 N N . ALA A 1 73 ? 10.129 -1.826 1.434 1.00 96.94 73 ALA A N 1
ATOM 553 C CA . ALA A 1 73 ? 9.600 -2.456 2.633 1.00 96.94 73 ALA A CA 1
ATOM 554 C C . ALA A 1 73 ? 8.502 -3.437 2.222 1.00 96.94 73 ALA A C 1
ATOM 556 O O . ALA A 1 73 ? 7.406 -3.000 1.886 1.00 96.94 73 ALA A O 1
ATOM 557 N N . PHE A 1 74 ? 8.782 -4.738 2.239 1.00 97.19 74 PHE A N 1
ATOM 558 C CA . PHE A 1 74 ? 7.766 -5.760 1.973 1.00 97.19 74 PHE A CA 1
ATOM 559 C C . PHE A 1 74 ? 7.207 -6.297 3.280 1.00 97.19 74 PHE A C 1
ATOM 561 O O . PHE A 1 74 ? 7.972 -6.546 4.211 1.00 97.19 74 PHE A O 1
ATOM 568 N N . ALA A 1 75 ? 5.887 -6.429 3.371 1.00 97.56 75 ALA A N 1
ATOM 569 C CA . ALA A 1 75 ? 5.226 -6.883 4.580 1.00 97.56 75 ALA A CA 1
ATOM 570 C C . ALA A 1 75 ? 5.715 -8.277 4.984 1.00 97.56 75 ALA A C 1
ATOM 572 O O . ALA A 1 75 ? 5.958 -9.148 4.151 1.00 97.56 75 ALA A O 1
ATOM 573 N N . LYS A 1 76 ? 5.855 -8.455 6.290 1.00 96.75 76 LYS A N 1
ATOM 574 C CA . LYS A 1 76 ? 6.094 -9.742 6.927 1.00 96.75 76 LYS A CA 1
ATOM 575 C C . LYS A 1 76 ? 4.899 -10.668 6.708 1.00 96.75 76 LYS A C 1
ATOM 577 O O . LYS A 1 76 ? 3.754 -10.212 6.707 1.00 96.75 76 LYS A O 1
ATOM 582 N N . ASN A 1 77 ? 5.155 -11.964 6.581 1.00 93.62 77 ASN A N 1
ATOM 583 C CA . ASN A 1 77 ? 4.112 -12.976 6.488 1.00 93.62 77 ASN A CA 1
ATOM 584 C C . ASN A 1 77 ? 3.393 -13.117 7.843 1.00 93.62 77 ASN A C 1
ATOM 586 O O . ASN A 1 77 ? 4.011 -13.466 8.850 1.00 93.62 77 ASN A O 1
ATOM 590 N N . VAL A 1 78 ? 2.077 -12.881 7.879 1.00 92.94 78 VAL A N 1
ATOM 591 C CA . VAL A 1 78 ? 1.257 -12.961 9.109 1.00 92.94 78 VAL A CA 1
ATOM 592 C C . VAL A 1 78 ? 1.296 -14.324 9.797 1.00 92.94 78 VAL A C 1
ATOM 594 O O . VAL A 1 78 ? 1.102 -14.387 11.010 1.00 92.94 78 VAL A O 1
ATOM 597 N N . ARG A 1 79 ? 1.553 -15.403 9.047 1.00 87.56 79 ARG A N 1
ATOM 598 C CA . ARG A 1 79 ? 1.577 -16.779 9.564 1.00 87.56 79 ARG A CA 1
ATOM 599 C C . ARG A 1 79 ? 2.949 -17.200 10.094 1.00 87.56 79 ARG A C 1
ATOM 601 O O . ARG A 1 79 ? 3.009 -18.077 10.950 1.00 87.56 79 ARG A O 1
ATOM 608 N N . GLU A 1 80 ? 4.023 -16.584 9.607 1.00 91.56 80 GLU A N 1
ATOM 609 C CA . GLU A 1 80 ? 5.398 -17.069 9.813 1.00 91.56 80 GLU A CA 1
ATOM 610 C C . GLU A 1 80 ? 6.274 -16.065 10.572 1.00 91.56 80 GLU A C 1
ATOM 612 O O . GLU A 1 80 ? 6.994 -16.437 11.495 1.00 91.56 80 GLU A O 1
ATOM 617 N N . ASP A 1 81 ? 6.182 -14.782 10.226 1.00 95.56 81 ASP A N 1
ATOM 618 C CA . ASP A 1 81 ? 7.147 -13.768 10.663 1.00 95.56 81 ASP A CA 1
ATOM 619 C C . ASP A 1 81 ? 6.737 -13.049 11.959 1.00 95.56 81 ASP A C 1
ATOM 621 O O . ASP A 1 81 ? 7.565 -12.417 12.626 1.00 95.56 81 ASP A O 1
ATOM 625 N N . PHE A 1 82 ? 5.451 -13.084 12.321 1.00 96.06 82 PHE A N 1
ATOM 626 C CA . PHE A 1 82 ? 4.950 -12.427 13.527 1.00 96.06 82 PHE A CA 1
ATOM 627 C C . PHE A 1 82 ? 4.875 -13.394 14.707 1.00 96.06 82 PHE A C 1
ATOM 629 O O . PHE A 1 82 ? 4.346 -14.498 14.617 1.00 96.06 82 PHE A O 1
ATOM 636 N N . SER A 1 83 ? 5.338 -12.940 15.876 1.00 96.31 83 SER A N 1
ATOM 637 C CA . SER A 1 83 ? 5.220 -13.731 17.103 1.00 96.31 83 SER A CA 1
ATOM 638 C C . SER A 1 83 ? 3.753 -13.979 17.475 1.00 96.31 83 SER A C 1
ATOM 640 O O . SER A 1 83 ? 2.900 -13.102 17.302 1.00 96.31 83 SER A O 1
ATOM 642 N N . LYS A 1 84 ? 3.468 -15.125 18.112 1.00 96.12 84 LYS A N 1
ATOM 643 C CA . LYS A 1 84 ? 2.133 -15.438 18.663 1.00 96.12 84 LYS A CA 1
ATOM 644 C C . LYS A 1 84 ? 1.595 -14.319 19.565 1.00 96.12 84 LYS A C 1
ATOM 646 O O . LYS A 1 84 ? 0.405 -14.012 19.532 1.00 96.12 84 LYS A O 1
ATOM 651 N N . LYS A 1 85 ? 2.480 -13.676 20.341 1.00 96.94 85 LYS A N 1
ATOM 652 C CA . LYS A 1 85 ? 2.137 -12.525 21.188 1.00 96.94 85 LYS A CA 1
ATOM 653 C C . LYS A 1 85 ? 1.653 -11.345 20.346 1.00 96.94 85 LYS A C 1
ATOM 655 O O . LYS A 1 85 ? 0.603 -10.793 20.647 1.00 96.94 85 LYS A O 1
ATOM 660 N N . THR A 1 86 ? 2.380 -10.986 19.287 1.00 96.50 86 THR A N 1
ATOM 661 C CA . THR A 1 86 ? 1.997 -9.892 18.382 1.00 96.50 86 THR A CA 1
ATOM 662 C C . THR A 1 86 ? 0.642 -10.158 17.738 1.00 96.50 86 THR A C 1
ATOM 664 O O . THR A 1 86 ? -0.232 -9.302 17.833 1.00 96.50 86 THR A O 1
ATOM 667 N N . VAL A 1 87 ? 0.441 -11.353 17.172 1.00 97.06 87 VAL A N 1
ATOM 668 C CA . VAL A 1 87 ? -0.840 -11.765 16.571 1.00 97.06 87 VAL A CA 1
ATOM 669 C C . VAL A 1 87 ? -1.984 -11.624 17.583 1.00 97.06 87 VAL A C 1
ATOM 671 O O . VAL A 1 87 ? -2.995 -10.981 17.306 1.00 97.06 87 VAL A O 1
ATOM 674 N N . SER A 1 88 ? -1.804 -12.161 18.796 1.00 97.31 88 SER A N 1
ATOM 675 C CA . SER A 1 88 ? -2.799 -12.076 19.875 1.00 97.31 88 SER A CA 1
ATOM 676 C C . SER A 1 88 ? -3.120 -10.629 20.271 1.00 97.31 88 SER A C 1
ATOM 678 O O . SER A 1 88 ? -4.290 -10.281 20.446 1.00 97.31 88 SER A O 1
ATOM 680 N N . THR A 1 89 ? -2.107 -9.763 20.377 1.00 97.88 89 THR A N 1
ATOM 681 C CA . THR A 1 89 ? -2.299 -8.337 20.677 1.00 97.88 89 THR A CA 1
ATOM 682 C C . THR A 1 89 ? -3.115 -7.639 19.592 1.00 97.88 89 THR A C 1
ATOM 684 O O . THR A 1 89 ? -4.073 -6.945 19.921 1.00 97.88 89 THR A O 1
ATOM 687 N N . ARG A 1 90 ? -2.789 -7.847 18.311 1.00 97.69 90 ARG A N 1
ATOM 688 C CA . ARG A 1 90 ? -3.494 -7.201 17.193 1.00 97.69 90 ARG A CA 1
ATOM 689 C C . ARG A 1 90 ? -4.958 -7.629 17.099 1.00 97.69 90 ARG A C 1
ATOM 691 O O . ARG A 1 90 ? -5.842 -6.785 16.988 1.00 97.69 90 ARG A O 1
ATOM 698 N N . ARG A 1 91 ? -5.234 -8.925 17.269 1.00 97.25 91 ARG A N 1
ATOM 699 C CA . ARG A 1 91 ? -6.611 -9.446 17.320 1.00 97.25 91 ARG A CA 1
ATOM 700 C C . ARG A 1 91 ? -7.405 -8.890 18.499 1.00 97.25 91 ARG A C 1
ATOM 702 O O . ARG A 1 91 ? -8.589 -8.601 18.361 1.00 97.25 91 ARG A O 1
ATOM 709 N N . ARG A 1 92 ? -6.763 -8.701 19.657 1.00 98.25 92 ARG A N 1
ATOM 710 C CA . ARG A 1 92 ? -7.397 -8.064 20.821 1.00 98.25 92 ARG A CA 1
ATOM 711 C C . ARG A 1 92 ? -7.743 -6.601 20.555 1.00 98.25 92 ARG A C 1
ATOM 713 O O . ARG A 1 92 ? -8.810 -6.167 20.971 1.00 98.25 92 ARG A O 1
ATOM 720 N N . GLU A 1 93 ? -6.870 -5.861 19.876 1.00 98.31 93 GLU A N 1
ATOM 721 C CA . GLU A 1 93 ? -7.129 -4.467 19.489 1.00 98.31 93 GLU A CA 1
ATOM 722 C C . GLU A 1 93 ? -8.322 -4.359 18.531 1.00 98.31 93 GLU A C 1
ATOM 724 O O . GLU A 1 93 ? -9.193 -3.527 18.770 1.00 98.31 93 GLU A O 1
ATOM 729 N N . ILE A 1 94 ? -8.415 -5.241 17.525 1.00 98.38 94 ILE A N 1
ATOM 730 C CA . ILE A 1 94 ? -9.587 -5.332 16.635 1.00 98.38 94 ILE A CA 1
ATOM 731 C C . ILE A 1 94 ? -10.851 -5.669 17.431 1.00 98.38 94 ILE A C 1
ATOM 733 O O . ILE A 1 94 ? -11.849 -4.964 17.327 1.00 98.38 94 ILE A O 1
ATOM 737 N N . LYS A 1 95 ? -10.808 -6.709 18.277 1.00 98.31 95 LYS A N 1
ATOM 738 C CA . LYS A 1 95 ? -11.968 -7.107 19.088 1.00 98.31 95 LYS A CA 1
ATOM 739 C C . LYS A 1 95 ? -12.439 -5.973 19.998 1.00 98.31 95 LYS A C 1
ATOM 741 O O . LYS A 1 95 ? -13.639 -5.781 20.143 1.00 98.31 95 LYS A O 1
ATOM 746 N N . LYS A 1 96 ? -11.506 -5.237 20.611 1.00 98.38 96 LYS A N 1
ATOM 747 C CA . LYS A 1 96 ? -11.832 -4.075 21.441 1.00 98.38 96 LYS A CA 1
ATOM 748 C C . LYS A 1 96 ? -12.465 -2.959 20.612 1.00 98.38 96 LYS A C 1
ATOM 750 O O . LYS A 1 96 ? -13.462 -2.410 21.044 1.00 98.38 96 LYS A O 1
ATOM 755 N N . PHE A 1 97 ? -11.915 -2.652 19.437 1.00 98.50 97 PHE A N 1
ATOM 756 C CA . PHE A 1 97 ? -12.502 -1.662 18.532 1.00 98.50 97 PHE A CA 1
ATOM 757 C C . PHE A 1 97 ? -13.951 -2.005 18.171 1.00 98.50 97 PHE A C 1
ATOM 759 O O . PHE A 1 97 ? -14.814 -1.146 18.280 1.00 98.50 97 PHE A O 1
ATOM 766 N N . ILE A 1 98 ? -14.230 -3.272 17.854 1.00 98.25 98 ILE A N 1
ATOM 767 C CA . ILE A 1 98 ? -15.595 -3.732 17.562 1.00 98.25 98 ILE A CA 1
ATOM 768 C C . ILE A 1 98 ? -16.500 -3.657 18.797 1.00 98.25 98 ILE A C 1
ATOM 770 O O . ILE A 1 98 ? -17.632 -3.193 18.711 1.00 98.25 98 ILE A O 1
ATOM 774 N N . ALA A 1 99 ? -16.003 -4.087 19.960 1.00 98.06 99 ALA A N 1
ATOM 775 C CA . ALA A 1 99 ? -16.763 -4.034 21.210 1.00 98.06 99 ALA A CA 1
ATOM 776 C C . ALA A 1 99 ? -17.142 -2.601 21.619 1.00 98.06 99 ALA A C 1
ATOM 778 O O . ALA A 1 99 ? -18.179 -2.405 22.244 1.00 98.06 99 ALA A O 1
ATOM 779 N N . ASP A 1 100 ? -16.327 -1.620 21.232 1.00 97.75 100 ASP A N 1
ATOM 780 C CA . ASP A 1 100 ? -16.555 -0.201 21.496 1.00 97.75 100 ASP A CA 1
ATOM 781 C C . ASP A 1 100 ? -17.405 0.475 20.385 1.00 97.75 100 ASP A C 1
ATOM 783 O O . ASP A 1 100 ? -17.461 1.699 20.313 1.00 97.75 100 ASP A O 1
ATOM 787 N N . GLY A 1 101 ? -18.080 -0.307 19.526 1.00 97.69 101 GLY A N 1
ATOM 788 C CA . GLY A 1 101 ? -19.004 0.182 18.488 1.00 97.69 101 GLY A CA 1
ATOM 789 C C . GLY A 1 101 ? -18.376 0.389 17.106 1.00 97.69 101 GLY A C 1
ATOM 790 O O . GLY A 1 101 ? -19.021 0.925 16.205 1.00 97.69 101 GLY A O 1
ATOM 791 N N . GLY A 1 102 ? -17.115 -0.007 16.930 1.00 98.38 102 GLY A N 1
ATOM 792 C CA . GLY A 1 102 ? -16.424 0.072 15.652 1.00 98.38 102 GLY A CA 1
ATOM 793 C C . GLY A 1 102 ? -16.827 -1.039 14.680 1.00 98.38 102 GLY A C 1
ATOM 794 O O . GLY A 1 102 ? -17.141 -2.161 15.075 1.00 98.38 102 GLY A O 1
ATOM 795 N N . TYR A 1 103 ? -16.763 -0.759 13.385 1.00 98.62 103 TYR A N 1
ATOM 796 C CA . TYR A 1 103 ? -16.967 -1.761 12.340 1.00 98.62 103 TYR A CA 1
ATOM 797 C C . TYR A 1 103 ? -16.125 -1.456 11.101 1.00 98.62 103 TYR A C 1
ATOM 799 O O . TYR A 1 103 ? -15.417 -0.450 11.037 1.00 98.62 103 TYR A O 1
ATOM 807 N N . PHE A 1 104 ? -16.150 -2.376 10.141 1.00 98.50 104 PHE A N 1
ATOM 808 C CA . PHE A 1 104 ? -15.339 -2.327 8.933 1.00 98.50 104 PHE A CA 1
ATOM 809 C C . PHE A 1 104 ? -16.254 -2.401 7.712 1.00 98.50 104 PHE A C 1
ATOM 811 O O . PHE A 1 104 ? -17.167 -3.226 7.676 1.00 98.50 104 PHE A O 1
ATOM 818 N N . VAL A 1 105 ? -16.005 -1.544 6.725 1.00 98.56 105 VAL A N 1
ATOM 819 C CA . VAL A 1 105 ? -16.716 -1.526 5.442 1.00 98.56 105 VAL A CA 1
ATOM 820 C C . VAL A 1 105 ? -15.709 -1.788 4.336 1.00 98.56 105 VAL A C 1
ATOM 822 O O . VAL A 1 105 ? -14.699 -1.090 4.230 1.00 98.56 105 VAL A O 1
ATOM 825 N N . ASP A 1 106 ? -15.973 -2.803 3.517 1.00 98.25 106 ASP A N 1
ATOM 826 C CA . ASP A 1 106 ? -15.114 -3.143 2.386 1.00 98.25 106 ASP A CA 1
ATOM 827 C C . ASP A 1 106 ? -15.170 -2.049 1.321 1.00 98.25 106 ASP A C 1
ATOM 829 O O . ASP A 1 106 ? -16.249 -1.588 0.947 1.00 98.25 106 ASP A O 1
ATOM 833 N N . VAL A 1 107 ? -14.007 -1.638 0.807 1.00 98.12 107 VAL A N 1
ATOM 834 C CA . VAL A 1 107 ? -13.933 -0.570 -0.202 1.00 98.12 107 VAL A CA 1
ATOM 835 C C . VAL A 1 107 ? -14.675 -0.926 -1.491 1.00 98.12 107 VAL A C 1
ATOM 837 O O . VAL A 1 107 ? -15.017 -0.028 -2.255 1.00 98.12 107 VAL A O 1
ATOM 840 N N . SER A 1 108 ? -14.946 -2.208 -1.762 1.00 97.25 108 SER A N 1
ATOM 841 C CA . SER A 1 108 ? -15.799 -2.649 -2.878 1.00 97.25 108 SER A CA 1
ATOM 842 C C . SER A 1 108 ? -17.257 -2.192 -2.763 1.00 97.25 108 SER A C 1
ATOM 844 O O . SER A 1 108 ? -17.932 -2.118 -3.783 1.00 97.25 108 SER A O 1
ATOM 846 N N . GLN A 1 109 ? -17.726 -1.844 -1.561 1.00 98.12 109 GLN A N 1
ATOM 847 C CA . GLN A 1 109 ? -19.101 -1.395 -1.309 1.00 98.12 109 GLN A CA 1
ATOM 848 C C . GLN A 1 109 ? -19.301 0.113 -1.512 1.00 98.12 109 GLN A C 1
ATOM 850 O O . GLN A 1 109 ? -20.428 0.590 -1.462 1.00 98.12 109 GLN A O 1
ATOM 855 N N . LEU A 1 110 ? -18.219 0.865 -1.713 1.00 98.38 110 LEU A N 1
ATOM 856 C CA . LEU A 1 110 ? -18.237 2.313 -1.915 1.00 98.38 110 LEU A CA 1
ATOM 857 C C . LEU A 1 110 ? -18.093 2.619 -3.405 1.00 98.38 110 LEU A C 1
ATOM 859 O O . LEU A 1 110 ? -17.427 1.871 -4.110 1.00 98.38 110 LEU A O 1
ATOM 863 N N . SER A 1 111 ? -18.633 3.726 -3.900 1.00 98.50 111 SER A N 1
ATOM 864 C CA . SER A 1 111 ? -18.255 4.251 -5.220 1.00 98.50 111 SER A CA 1
ATOM 865 C C . SER A 1 111 ? -16.837 4.848 -5.203 1.00 98.50 111 SER A C 1
ATOM 867 O O . SER A 1 111 ? -16.247 5.077 -4.144 1.00 98.50 111 SER A O 1
ATOM 869 N N . GLY A 1 112 ? -16.259 5.112 -6.382 1.00 98.38 112 GLY A N 1
ATOM 870 C CA . GLY A 1 112 ? -14.956 5.789 -6.480 1.00 98.38 112 GLY A CA 1
ATOM 871 C C . GLY A 1 112 ? -14.968 7.188 -5.863 1.00 98.38 112 GLY A C 1
ATOM 872 O O . GLY A 1 112 ? -14.045 7.552 -5.137 1.00 98.38 112 GLY A O 1
ATOM 873 N N . GLU A 1 113 ? -16.046 7.939 -6.085 1.00 98.50 113 GLU A N 1
ATOM 874 C CA . GLU A 1 113 ? -16.241 9.288 -5.543 1.00 98.50 113 GLU A CA 1
ATOM 875 C C . GLU A 1 113 ? -16.390 9.281 -4.014 1.00 98.50 113 GLU A C 1
ATOM 877 O O . GLU A 1 113 ? -15.766 10.094 -3.323 1.00 98.50 113 GLU A O 1
ATOM 882 N N . GLU A 1 114 ? -17.164 8.336 -3.468 1.00 98.56 114 GLU A N 1
ATOM 883 C CA . GLU A 1 114 ? -17.314 8.162 -2.017 1.00 98.56 114 GLU A CA 1
ATOM 884 C C . GLU A 1 114 ? -15.993 7.740 -1.370 1.00 98.56 114 GLU A C 1
ATOM 886 O O . GLU A 1 114 ? -15.573 8.335 -0.375 1.00 98.56 114 GLU A O 1
ATOM 891 N N . LEU A 1 115 ? -15.294 6.760 -1.957 1.00 98.62 115 LEU A N 1
ATOM 892 C CA . LEU A 1 115 ? -13.999 6.297 -1.461 1.00 98.62 115 LEU A CA 1
ATOM 893 C C . LEU A 1 115 ? -12.969 7.434 -1.443 1.00 98.62 115 LEU A C 1
ATOM 895 O O . LEU A 1 115 ? -12.246 7.590 -0.454 1.00 98.62 115 LEU A O 1
ATOM 899 N N . PHE A 1 116 ? -12.920 8.242 -2.507 1.00 98.31 116 PHE A N 1
ATOM 900 C CA . PHE A 1 116 ? -12.057 9.417 -2.556 1.00 98.31 116 PHE A CA 1
ATOM 901 C C . PHE A 1 116 ? -12.434 10.438 -1.481 1.00 98.31 116 PHE A C 1
ATOM 903 O O . PHE A 1 116 ? -11.554 10.896 -0.758 1.00 98.31 116 PHE A O 1
ATOM 910 N N 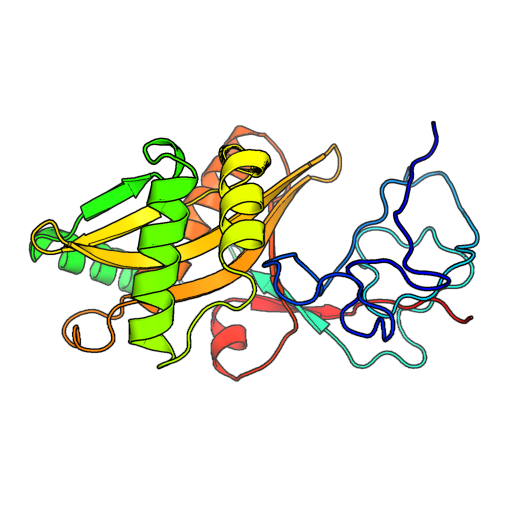. SER A 1 117 ? -13.721 10.755 -1.324 1.00 98.44 117 SER A N 1
ATOM 911 C CA . SER A 1 117 ? -14.189 11.737 -0.335 1.00 98.44 117 SER A CA 1
ATOM 912 C C . SER A 1 117 ? -13.845 11.319 1.101 1.00 98.44 117 SER A C 1
ATOM 914 O O . SER A 1 117 ? -13.362 12.132 1.893 1.00 98.44 117 SER A O 1
ATOM 916 N N . ILE A 1 118 ? -14.013 10.032 1.431 1.00 98.62 118 ILE A N 1
ATOM 917 C CA . ILE A 1 118 ? -13.601 9.466 2.724 1.00 98.62 118 ILE A CA 1
ATOM 918 C C . ILE A 1 118 ? -12.081 9.571 2.901 1.00 98.62 118 ILE A C 1
ATOM 920 O O . ILE A 1 118 ? -11.604 10.022 3.946 1.00 98.62 118 ILE A O 1
ATOM 924 N N . TYR A 1 119 ? -11.312 9.162 1.888 1.00 98.25 119 TYR A N 1
ATOM 925 C CA . TYR A 1 119 ? -9.853 9.230 1.918 1.00 98.25 119 TYR A CA 1
ATOM 926 C C . TYR A 1 119 ? -9.343 10.661 2.090 1.00 98.25 119 TYR A C 1
ATOM 928 O O . TYR A 1 119 ? -8.475 10.889 2.930 1.00 98.25 119 TYR A O 1
ATOM 936 N N . GLU A 1 120 ? -9.889 11.613 1.338 1.00 97.94 120 GLU A N 1
ATOM 937 C CA . GLU A 1 120 ? -9.539 13.030 1.383 1.00 97.94 120 GLU A CA 1
ATOM 938 C C . GLU A 1 120 ? -9.752 13.608 2.783 1.00 97.94 120 GLU A C 1
ATOM 940 O O . GLU A 1 120 ? -8.827 14.192 3.355 1.00 97.94 120 GLU A O 1
ATOM 945 N N . ASN A 1 121 ? -10.926 13.367 3.374 1.00 98.38 121 ASN A N 1
ATOM 946 C CA . ASN A 1 121 ? -11.242 13.838 4.718 1.00 98.38 121 ASN A CA 1
ATOM 947 C C . ASN A 1 121 ? -10.292 13.238 5.772 1.00 98.38 121 ASN A C 1
ATOM 949 O O . ASN A 1 121 ? -9.645 13.957 6.535 1.00 98.38 121 ASN A O 1
ATOM 953 N N . LEU A 1 122 ? -10.118 11.913 5.771 1.00 98.56 122 LEU A N 1
ATOM 954 C CA . LEU A 1 122 ? -9.252 11.225 6.735 1.00 98.56 122 LEU A CA 1
ATOM 955 C C . LEU A 1 122 ? -7.761 11.535 6.531 1.00 98.56 122 LEU A C 1
ATOM 957 O O . LEU A 1 122 ? -6.968 11.491 7.479 1.00 98.56 122 LEU A O 1
ATOM 961 N N . PHE A 1 123 ? -7.350 11.836 5.299 1.00 97.56 123 PHE A N 1
ATOM 962 C CA . PHE A 1 123 ? -6.013 12.330 4.995 1.00 97.56 123 PHE A CA 1
ATOM 963 C C . PHE A 1 123 ? -5.807 13.720 5.599 1.00 97.56 123 PHE A C 1
ATOM 965 O O . PHE A 1 123 ? -4.798 13.931 6.282 1.00 97.56 123 PHE A O 1
ATOM 972 N N . PHE A 1 124 ? -6.773 14.626 5.420 1.00 97.75 124 PHE A N 1
ATOM 973 C CA . PHE A 1 124 ? -6.745 15.959 6.012 1.00 97.75 124 PHE A CA 1
ATOM 974 C C . PHE A 1 124 ? -6.698 15.895 7.542 1.00 97.75 124 PHE A C 1
ATOM 976 O O . PHE A 1 124 ? -5.783 16.467 8.131 1.00 97.75 124 PHE A O 1
ATOM 983 N N . MET A 1 125 ? -7.577 15.115 8.182 1.00 97.81 125 MET A N 1
ATOM 984 C CA . MET A 1 125 ? -7.577 14.926 9.641 1.00 97.81 125 MET A CA 1
ATOM 985 C C . MET A 1 125 ? -6.221 14.454 10.177 1.00 97.81 125 MET A C 1
ATOM 987 O O . MET A 1 125 ? -5.791 14.867 11.250 1.00 97.81 125 MET A O 1
ATOM 991 N N . ARG A 1 126 ? -5.508 13.614 9.418 1.00 96.94 126 ARG A N 1
ATOM 992 C CA . ARG A 1 126 ? -4.200 13.089 9.824 1.00 96.94 126 ARG A CA 1
ATOM 993 C C . ARG A 1 126 ? -3.033 14.033 9.539 1.00 96.94 126 ARG A C 1
ATOM 995 O O . ARG A 1 126 ? -2.025 14.000 10.246 1.00 96.94 126 ARG A O 1
ATOM 1002 N N . ARG A 1 127 ? -3.085 14.769 8.429 1.00 95.12 127 ARG A N 1
ATOM 1003 C CA . ARG A 1 127 ? -1.924 15.494 7.882 1.00 95.12 127 ARG A CA 1
ATOM 1004 C C . ARG A 1 127 ? -2.045 17.008 7.954 1.00 95.12 127 ARG A C 1
ATOM 1006 O O . ARG A 1 127 ? -1.025 17.666 7.779 1.00 95.12 127 ARG A O 1
ATOM 1013 N N . GLY A 1 128 ? -3.243 17.542 8.173 1.00 96.31 128 GLY A N 1
ATOM 1014 C CA . GLY A 1 128 ? -3.535 18.967 8.023 1.00 96.31 128 GLY A CA 1
ATOM 1015 C C . GLY A 1 128 ? -3.278 19.471 6.600 1.00 96.31 128 GLY A C 1
ATOM 1016 O O . GLY A 1 128 ? -2.927 20.632 6.419 1.00 96.31 128 GLY A O 1
ATOM 1017 N N . ALA A 1 129 ? -3.369 18.590 5.600 1.00 94.25 129 ALA A N 1
ATOM 1018 C CA . ALA A 1 129 ? -3.023 18.879 4.214 1.00 94.25 129 ALA A CA 1
ATOM 1019 C C . ALA A 1 129 ? -4.132 18.410 3.272 1.00 94.25 129 ALA A C 1
ATOM 1021 O O . ALA A 1 129 ? -4.738 17.364 3.499 1.00 94.25 129 ALA A O 1
ATOM 1022 N N . ILE A 1 130 ? -4.360 19.179 2.211 1.00 94.31 130 ILE A N 1
ATOM 1023 C CA . ILE A 1 130 ? -5.307 18.850 1.142 1.00 94.31 130 ILE A CA 1
ATOM 1024 C C . ILE A 1 130 ? -4.624 18.034 0.042 1.00 94.31 130 ILE A C 1
ATOM 1026 O O . ILE A 1 130 ? -3.407 18.128 -0.150 1.00 94.31 130 ILE A O 1
ATOM 1030 N N . ILE A 1 131 ? -5.407 17.241 -0.687 1.00 93.44 131 ILE A N 1
ATOM 1031 C CA . ILE A 1 131 ? -4.924 16.508 -1.859 1.00 93.44 131 ILE A CA 1
ATOM 1032 C C . ILE A 1 131 ? -4.901 17.481 -3.052 1.00 93.44 131 ILE A C 1
ATOM 1034 O O . ILE A 1 131 ? -5.932 18.080 -3.360 1.00 93.44 131 ILE A O 1
ATOM 1038 N N . PRO A 1 132 ? -3.749 17.687 -3.717 1.00 93.00 132 PRO A N 1
ATOM 1039 C CA . PRO A 1 132 ? -3.677 18.537 -4.903 1.00 93.00 132 PRO A CA 1
ATOM 1040 C C . PRO A 1 132 ? -4.385 17.877 -6.091 1.00 93.00 132 PRO A C 1
ATOM 1042 O O . PRO A 1 132 ? -4.506 16.657 -6.130 1.00 93.00 132 PRO A O 1
ATOM 1045 N N . GLU A 1 133 ? -4.784 18.672 -7.090 1.00 93.88 133 GLU A N 1
ATOM 1046 C CA . GLU A 1 133 ? -5.403 18.163 -8.328 1.00 93.88 133 GLU A CA 1
ATOM 1047 C C . GLU A 1 133 ? -6.593 17.230 -8.037 1.00 93.88 133 GLU A C 1
ATOM 1049 O O . GLU A 1 133 ? -6.649 16.075 -8.467 1.00 93.88 133 GLU A O 1
ATOM 1054 N N . ARG A 1 134 ? -7.532 17.735 -7.231 1.00 94.75 134 ARG A N 1
ATOM 1055 C CA . ARG A 1 134 ? -8.657 16.967 -6.690 1.00 94.75 134 ARG A CA 1
ATOM 1056 C C . ARG A 1 134 ? -9.460 16.236 -7.768 1.00 94.75 134 ARG A C 1
ATOM 1058 O O . ARG A 1 134 ? -9.711 15.049 -7.618 1.00 94.75 134 ARG A O 1
ATOM 1065 N N . GLU A 1 135 ? -9.808 16.916 -8.859 1.00 95.38 135 GLU A N 1
ATOM 1066 C CA . GLU A 1 135 ? -10.588 16.339 -9.969 1.00 95.38 135 GLU A CA 1
ATOM 1067 C C . GLU A 1 135 ? -9.862 15.157 -10.629 1.00 95.38 135 GLU A C 1
ATOM 1069 O O . GLU A 1 135 ? -10.439 14.085 -10.775 1.00 95.38 135 GLU A O 1
ATOM 1074 N N . ILE A 1 136 ? -8.557 15.294 -10.894 1.00 95.25 136 ILE A N 1
ATOM 1075 C CA . ILE A 1 136 ? -7.720 14.214 -11.446 1.00 95.25 136 ILE A CA 1
ATOM 1076 C C . ILE A 1 136 ? -7.670 13.008 -10.494 1.00 95.25 136 ILE A C 1
ATOM 1078 O O . ILE A 1 136 ? -7.642 11.856 -10.933 1.00 95.25 136 ILE A O 1
ATOM 1082 N N . ASN A 1 137 ? -7.661 13.250 -9.181 1.00 96.69 137 ASN A N 1
ATOM 1083 C CA . ASN A 1 137 ? -7.705 12.171 -8.199 1.00 96.69 137 ASN A CA 1
ATOM 1084 C C . ASN A 1 137 ? -9.081 11.500 -8.136 1.00 96.69 137 ASN A C 1
ATOM 1086 O O . ASN A 1 137 ? -9.128 10.278 -8.023 1.00 96.69 137 ASN A O 1
ATOM 1090 N N . ILE A 1 138 ? -10.183 12.246 -8.250 1.00 97.75 138 ILE A N 1
ATOM 1091 C CA . ILE A 1 138 ? -11.525 11.653 -8.348 1.00 97.75 138 ILE A CA 1
ATOM 1092 C C . ILE A 1 138 ? -11.593 10.738 -9.573 1.00 97.75 138 ILE A C 1
ATOM 1094 O O . ILE A 1 138 ? -11.937 9.565 -9.429 1.00 97.75 138 ILE A O 1
ATOM 1098 N N . ASP A 1 139 ? -11.160 11.224 -10.740 1.00 97.56 139 ASP A N 1
ATOM 1099 C CA . ASP A 1 139 ? -11.122 10.432 -11.974 1.00 97.56 139 ASP A CA 1
ATOM 1100 C C . ASP A 1 139 ? -10.297 9.152 -11.804 1.00 97.56 139 ASP A C 1
ATOM 1102 O O . ASP A 1 139 ? -10.690 8.078 -12.265 1.00 97.56 139 ASP A O 1
ATOM 1106 N N . PHE A 1 140 ? -9.161 9.233 -11.105 1.00 96.75 140 PHE A N 1
ATOM 1107 C CA . PHE A 1 140 ? -8.348 8.064 -10.782 1.00 96.75 140 PHE A CA 1
ATOM 1108 C C . PHE A 1 140 ? -9.098 7.068 -9.891 1.00 96.75 140 PHE A C 1
ATOM 1110 O O . PHE A 1 140 ? -9.108 5.874 -10.188 1.00 96.75 140 PHE A O 1
ATOM 1117 N N . PHE A 1 141 ? -9.745 7.534 -8.822 1.00 98.00 141 PHE A N 1
ATOM 1118 C CA . PHE A 1 141 ? -10.486 6.660 -7.913 1.00 98.00 141 PHE A CA 1
ATOM 1119 C C . PHE A 1 141 ? -11.684 5.993 -8.591 1.00 98.00 141 PHE A C 1
ATOM 1121 O O . PHE A 1 141 ? -11.940 4.816 -8.342 1.00 98.00 141 PHE A O 1
ATOM 1128 N N . VAL A 1 142 ? -12.389 6.716 -9.464 1.00 98.31 142 VAL A N 1
ATOM 1129 C CA . VAL A 1 142 ? -13.491 6.176 -10.271 1.00 98.31 142 VAL A CA 1
ATOM 1130 C C . VAL A 1 142 ? -12.968 5.144 -11.268 1.00 98.31 142 VAL A C 1
ATOM 1132 O O . VAL A 1 142 ? -13.494 4.035 -11.344 1.00 98.31 142 VAL A O 1
ATOM 1135 N N . LYS A 1 143 ? -11.900 5.469 -12.002 1.00 97.94 143 LYS A N 1
ATOM 1136 C CA . LYS A 1 143 ? -11.362 4.608 -13.061 1.00 97.94 143 LYS A CA 1
ATOM 1137 C C . LYS A 1 143 ? -10.734 3.315 -12.544 1.00 97.94 143 LYS A C 1
ATOM 1139 O O . LYS A 1 143 ? -10.881 2.282 -13.185 1.00 97.94 143 LYS A O 1
ATOM 1144 N N . PHE A 1 144 ? -10.022 3.379 -11.422 1.00 96.75 144 PHE A N 1
ATOM 1145 C CA . PHE A 1 144 ? -9.307 2.241 -10.830 1.00 96.75 144 PHE A CA 1
ATOM 1146 C C . PHE A 1 144 ? -10.053 1.663 -9.623 1.00 96.75 144 PHE A C 1
ATOM 1148 O O . PHE A 1 144 ? -9.452 1.052 -8.740 1.00 96.75 144 PHE A O 1
ATOM 1155 N N . LYS A 1 145 ? -11.375 1.870 -9.557 1.00 97.44 145 LYS A N 1
ATOM 1156 C CA . LYS A 1 145 ? -12.192 1.521 -8.394 1.00 97.44 145 LYS A CA 1
ATOM 1157 C C . LYS A 1 145 ? -12.057 0.051 -7.970 1.00 97.44 145 LYS A C 1
ATOM 1159 O O . LYS A 1 145 ? -12.026 -0.243 -6.770 1.00 97.44 145 LYS A O 1
ATOM 1164 N N . ASP A 1 146 ? -11.959 -0.842 -8.948 1.00 96.88 146 ASP A N 1
ATOM 1165 C CA . ASP A 1 146 ? -11.859 -2.291 -8.745 1.00 96.88 146 ASP A CA 1
ATOM 1166 C C . ASP A 1 146 ? -10.440 -2.762 -8.396 1.00 96.88 146 ASP A C 1
ATOM 1168 O O . ASP A 1 146 ? -10.254 -3.880 -7.911 1.00 96.88 146 ASP A O 1
ATOM 1172 N N . ASP A 1 147 ? -9.435 -1.902 -8.586 1.00 97.00 147 ASP A N 1
ATOM 1173 C CA . ASP A 1 147 ? -8.052 -2.190 -8.212 1.00 97.00 147 ASP A CA 1
ATOM 1174 C C . ASP A 1 147 ? -7.773 -1.863 -6.739 1.00 97.00 147 ASP A C 1
ATOM 1176 O O . ASP A 1 147 ? -6.782 -2.348 -6.182 1.00 97.00 147 ASP A O 1
ATOM 1180 N N . PHE A 1 148 ? -8.633 -1.080 -6.077 1.00 97.81 148 PHE A N 1
ATOM 1181 C CA . PHE A 1 148 ? -8.527 -0.830 -4.639 1.00 97.81 148 PHE A CA 1
ATOM 1182 C C . PHE A 1 148 ? -8.983 -2.035 -3.811 1.00 97.81 148 PHE A C 1
ATOM 1184 O O . PHE A 1 148 ? -9.938 -2.735 -4.141 1.00 97.81 148 PHE A O 1
ATOM 1191 N N . ILE A 1 149 ? -8.315 -2.249 -2.677 1.00 97.88 149 ILE A N 1
ATOM 1192 C CA . ILE A 1 149 ? -8.659 -3.294 -1.705 1.00 97.88 149 ILE A CA 1
ATOM 1193 C C . ILE A 1 149 ? -8.608 -2.749 -0.279 1.00 97.88 149 ILE A C 1
ATOM 1195 O O . ILE A 1 149 ? -7.955 -1.746 -0.001 1.00 97.88 149 ILE A O 1
ATOM 1199 N N . GLY A 1 150 ? -9.230 -3.472 0.645 1.00 97.50 150 GLY A N 1
ATOM 1200 C CA . GLY A 1 150 ? -9.130 -3.241 2.075 1.00 97.50 150 GLY A CA 1
ATOM 1201 C C . GLY A 1 150 ? -10.444 -2.737 2.632 1.00 97.50 150 GLY A C 1
ATOM 1202 O O . GLY A 1 150 ? -11.499 -2.888 2.016 1.00 97.50 150 GLY A O 1
ATOM 1203 N N . GLU A 1 151 ? -10.372 -2.154 3.818 1.00 98.25 151 GLU A N 1
ATOM 1204 C CA . GLU A 1 151 ? -11.552 -1.667 4.519 1.00 98.25 151 GLU A CA 1
ATOM 1205 C C . GLU A 1 151 ? -11.360 -0.257 5.067 1.00 98.25 151 GLU A C 1
ATOM 1207 O O . GLU A 1 151 ? -10.259 0.144 5.468 1.00 98.25 151 GLU A O 1
ATOM 1212 N N . VAL A 1 152 ? -12.478 0.460 5.122 1.00 98.69 152 VAL A N 1
ATOM 1213 C CA . VAL A 1 152 ? -12.651 1.684 5.897 1.00 98.69 152 VAL A CA 1
ATOM 1214 C C . VAL A 1 152 ? -13.167 1.295 7.280 1.00 98.69 152 VAL A C 1
ATOM 1216 O O . VAL A 1 152 ? -14.117 0.523 7.405 1.00 98.69 152 VAL A O 1
ATOM 1219 N N . LEU A 1 153 ? -12.541 1.822 8.328 1.00 98.62 153 LEU A N 1
ATOM 1220 C CA . LEU A 1 153 ? -13.029 1.689 9.698 1.00 98.62 153 LEU A CA 1
ATOM 1221 C C . LEU A 1 153 ? -14.074 2.760 9.958 1.00 98.62 153 LEU A C 1
ATOM 1223 O O . LEU A 1 153 ? -13.840 3.932 9.660 1.00 98.62 153 LEU A O 1
ATOM 1227 N N . TYR A 1 154 ? -15.157 2.354 10.601 1.00 98.69 154 TYR A N 1
ATOM 1228 C CA . TYR A 1 154 ? -16.210 3.226 11.092 1.00 98.69 154 TYR A CA 1
ATOM 1229 C C . TYR A 1 154 ? -16.314 3.118 12.609 1.00 98.69 154 TYR A C 1
ATOM 1231 O O . TYR A 1 154 ? -16.086 2.049 13.173 1.00 98.69 154 TYR A O 1
ATOM 1239 N N . LEU A 1 155 ? -16.660 4.219 13.268 1.00 98.31 155 LEU A N 1
ATOM 1240 C CA . LEU A 1 155 ? -16.997 4.266 14.689 1.00 98.31 155 LEU A CA 1
ATOM 1241 C C . LEU A 1 155 ? -18.143 5.261 14.862 1.00 98.31 155 LEU A C 1
ATOM 1243 O O . LEU A 1 155 ? -18.031 6.399 14.406 1.00 98.31 155 LEU A O 1
ATOM 1247 N N . ASN A 1 156 ? -19.235 4.839 15.506 1.00 94.50 156 ASN A N 1
ATOM 1248 C CA . ASN A 1 156 ? -20.457 5.646 15.634 1.00 94.50 156 ASN A CA 1
ATOM 1249 C C . ASN A 1 156 ? -20.927 6.196 14.272 1.00 94.50 156 ASN A C 1
ATOM 1251 O O . ASN A 1 156 ? -21.147 7.396 14.128 1.00 94.50 156 ASN A O 1
ATOM 1255 N N . ASP A 1 157 ? -20.964 5.326 13.258 1.00 95.56 157 ASP A N 1
ATOM 1256 C CA . ASP A 1 157 ? -21.378 5.620 11.875 1.00 95.56 157 ASP A CA 1
ATOM 1257 C C . ASP A 1 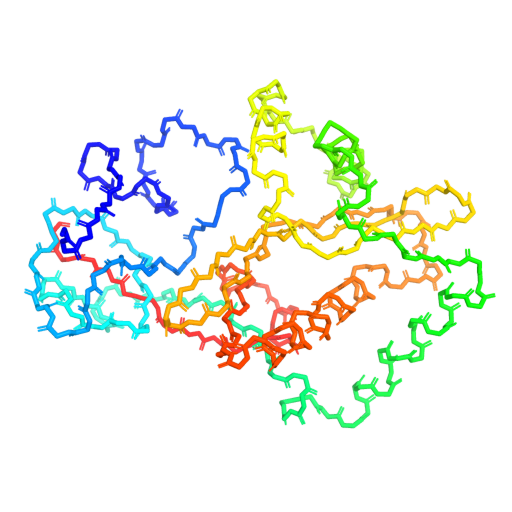157 ? -20.567 6.678 11.117 1.00 95.56 157 ASP A C 1
ATOM 1259 O O . ASP A 1 157 ? -20.927 7.081 10.014 1.00 95.56 157 ASP A O 1
ATOM 1263 N N . ASN A 1 158 ? -19.411 7.068 11.652 1.00 97.38 158 ASN A N 1
ATOM 1264 C CA . ASN A 1 158 ? -18.483 7.964 10.978 1.00 97.38 158 ASN A CA 1
ATOM 1265 C C . ASN A 1 158 ? -17.251 7.190 10.492 1.00 97.38 158 ASN A C 1
ATOM 1267 O O . ASN A 1 158 ? -16.717 6.385 11.260 1.00 97.38 158 ASN A O 1
ATOM 1271 N N . PRO A 1 159 ? -16.751 7.432 9.264 1.00 98.50 159 PRO A N 1
ATOM 1272 C CA . PRO A 1 159 ? -15.452 6.927 8.839 1.00 98.50 159 PRO A CA 1
ATOM 1273 C C . PRO A 1 159 ? -14.353 7.498 9.737 1.00 98.50 159 PRO A C 1
ATOM 1275 O O . PRO A 1 159 ? -14.256 8.710 9.910 1.00 98.50 159 PRO A O 1
ATOM 1278 N N . VAL A 1 160 ? -13.496 6.635 10.276 1.00 98.62 160 VAL A N 1
ATOM 1279 C CA . VAL A 1 160 ? -12.420 7.025 11.204 1.00 98.62 160 VAL A CA 1
ATOM 1280 C C . VAL A 1 160 ? -11.032 6.625 10.735 1.00 98.62 160 VAL A C 1
ATOM 1282 O O . VAL A 1 160 ? -10.031 7.101 11.272 1.00 98.62 160 VAL A O 1
ATOM 1285 N N . GLY A 1 161 ? -10.932 5.759 9.729 1.00 98.62 161 GLY A N 1
ATOM 1286 C CA . GLY A 1 161 ? -9.641 5.339 9.217 1.00 98.62 161 GLY A CA 1
ATOM 1287 C C . GLY A 1 161 ? -9.715 4.585 7.900 1.00 98.62 161 GLY A C 1
ATOM 1288 O O . GLY A 1 161 ? -10.595 3.762 7.691 1.00 98.62 161 GLY A O 1
ATOM 1289 N N . ILE A 1 162 ? -8.732 4.825 7.039 1.00 98.56 162 ILE A N 1
ATOM 1290 C CA . ILE A 1 162 ? -8.542 4.122 5.774 1.00 98.56 162 ILE A CA 1
ATOM 1291 C C . ILE A 1 162 ? -7.052 3.970 5.480 1.00 98.56 162 ILE A C 1
ATOM 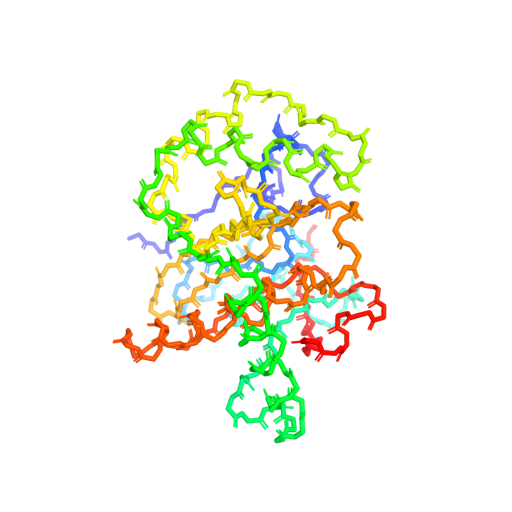1293 O O . ILE A 1 162 ? -6.267 4.909 5.622 1.00 98.56 162 ILE A O 1
ATOM 1297 N N . GLN A 1 163 ? -6.655 2.786 5.026 1.00 97.94 163 GLN A N 1
ATOM 1298 C CA . GLN A 1 163 ? -5.363 2.559 4.388 1.00 97.94 163 GLN A CA 1
ATOM 1299 C C . GLN A 1 163 ? -5.608 2.441 2.887 1.00 97.94 163 GLN A C 1
ATOM 1301 O O . GLN A 1 163 ? -6.278 1.516 2.445 1.00 97.94 163 GLN A O 1
ATOM 1306 N N . LEU A 1 164 ? -5.080 3.384 2.113 1.00 97.69 164 LEU A N 1
ATOM 1307 C CA . LEU A 1 164 ? -5.216 3.393 0.665 1.00 97.69 164 LEU A CA 1
ATOM 1308 C C . LEU A 1 164 ? -4.281 2.342 0.062 1.00 97.69 164 LEU A C 1
ATOM 1310 O O . LEU A 1 164 ? -3.053 2.515 0.060 1.00 97.69 164 LEU A O 1
ATOM 1314 N N . LEU A 1 165 ? -4.885 1.257 -0.417 1.00 98.12 165 LEU A N 1
ATOM 1315 C CA . LEU A 1 165 ? -4.215 0.116 -1.025 1.00 98.12 165 LEU A CA 1
ATOM 1316 C C . LEU A 1 165 ? -4.712 -0.071 -2.452 1.00 98.12 165 LEU A C 1
ATOM 1318 O O . LEU A 1 165 ? -5.917 -0.162 -2.669 1.00 98.12 165 LEU A O 1
ATOM 1322 N N . ILE A 1 166 ? -3.782 -0.190 -3.392 1.00 96.94 166 ILE A N 1
ATOM 1323 C CA . ILE A 1 166 ? -4.073 -0.558 -4.779 1.00 96.94 166 ILE A CA 1
ATOM 1324 C C . ILE A 1 166 ? -3.432 -1.904 -5.094 1.00 96.94 166 ILE A C 1
ATOM 1326 O O . ILE A 1 166 ? -2.419 -2.277 -4.492 1.00 96.94 166 ILE A O 1
ATOM 1330 N N . THR A 1 167 ? -4.037 -2.642 -6.015 1.00 96.81 167 THR A N 1
ATOM 1331 C CA . THR A 1 167 ? -3.636 -4.003 -6.335 1.00 96.81 167 THR A CA 1
ATOM 1332 C C . THR A 1 167 ? -3.354 -4.198 -7.811 1.00 96.81 167 THR A C 1
ATOM 1334 O O . THR A 1 167 ? -3.791 -3.441 -8.670 1.00 96.81 167 THR A O 1
ATOM 1337 N N . SER A 1 168 ? -2.578 -5.235 -8.097 1.00 94.19 168 SER A N 1
ATOM 1338 C CA . SER A 1 168 ? -2.414 -5.776 -9.438 1.00 94.19 168 SER A CA 1
ATOM 1339 C C . SER A 1 168 ? -2.150 -7.271 -9.321 1.00 94.19 168 SER A C 1
ATOM 1341 O O . SER A 1 168 ? -1.504 -7.724 -8.376 1.00 94.19 168 SER A O 1
ATOM 1343 N N . THR A 1 169 ? -2.646 -8.061 -10.267 1.00 94.31 169 THR A N 1
ATOM 1344 C CA . THR A 1 169 ? -2.471 -9.518 -10.254 1.00 94.31 169 THR A CA 1
ATOM 1345 C C . THR A 1 169 ? -1.773 -9.964 -11.529 1.00 94.31 169 THR A C 1
ATOM 1347 O O . THR A 1 169 ? -2.090 -9.500 -12.621 1.00 94.31 169 THR A O 1
ATOM 1350 N N . SER A 1 170 ? -0.810 -10.875 -11.404 1.00 90.88 170 SER A N 1
ATOM 1351 C CA . SER A 1 170 ? -0.164 -11.517 -12.550 1.00 90.88 170 SER A CA 1
ATOM 1352 C C . SER A 1 170 ? 0.276 -12.936 -12.199 1.00 90.88 170 SER A C 1
ATOM 1354 O O . SER A 1 170 ? 0.173 -13.368 -11.052 1.00 90.88 170 SER A O 1
ATOM 1356 N N . THR A 1 171 ? 0.865 -13.642 -13.165 1.00 88.62 171 THR A N 1
ATOM 1357 C CA . THR A 1 171 ? 1.491 -14.955 -12.934 1.00 88.62 171 THR A CA 1
ATOM 1358 C C . THR A 1 171 ? 2.625 -14.923 -11.903 1.00 88.62 171 THR A C 1
ATOM 1360 O O . THR A 1 171 ? 3.035 -15.969 -11.415 1.00 88.62 171 THR A O 1
ATOM 1363 N N . LEU A 1 172 ? 3.139 -13.739 -11.552 1.00 90.00 172 LEU A N 1
ATOM 1364 C CA . LEU A 1 172 ? 4.176 -13.573 -10.530 1.00 90.00 172 LEU A CA 1
ATOM 1365 C C . LEU A 1 172 ? 3.629 -13.407 -9.116 1.00 90.00 172 LEU A C 1
ATOM 1367 O O . LEU A 1 172 ? 4.415 -13.443 -8.167 1.00 90.00 172 LEU A O 1
ATOM 1371 N N . GLY A 1 173 ? 2.327 -13.166 -8.973 1.00 94.69 173 GLY A N 1
ATOM 1372 C CA . GLY A 1 173 ? 1.703 -12.988 -7.675 1.00 94.69 173 GLY A CA 1
ATOM 1373 C C . GLY A 1 173 ? 0.566 -11.981 -7.641 1.00 94.69 173 GLY A C 1
ATOM 1374 O O . GLY A 1 173 ? 0.201 -11.357 -8.642 1.00 94.69 173 GLY A O 1
ATOM 1375 N N . PHE A 1 174 ? 0.049 -11.826 -6.428 1.00 97.44 174 PHE A N 1
ATOM 1376 C CA . PHE A 1 174 ? -0.897 -10.795 -6.043 1.00 97.44 174 PHE A CA 1
ATOM 1377 C C . PHE A 1 174 ? -0.126 -9.640 -5.395 1.00 97.44 174 PHE A C 1
ATOM 1379 O O . PHE A 1 174 ? 0.484 -9.796 -4.334 1.00 97.44 174 PHE A O 1
ATOM 1386 N N . PHE A 1 175 ? -0.104 -8.494 -6.066 1.00 96.88 175 PHE A N 1
ATOM 1387 C CA . PHE A 1 175 ? 0.622 -7.301 -5.648 1.00 96.88 175 PHE A CA 1
ATOM 1388 C C . PHE A 1 175 ? -0.327 -6.361 -4.921 1.00 96.88 175 PHE A C 1
ATOM 1390 O O . PHE A 1 175 ? -1.426 -6.094 -5.404 1.00 96.88 175 PHE A O 1
ATOM 1397 N N . VAL A 1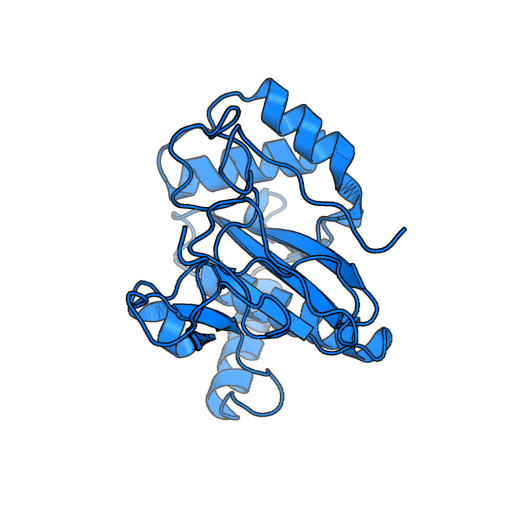 176 ? 0.114 -5.863 -3.768 1.00 97.81 176 VAL A N 1
ATOM 1398 C CA . VAL A 1 176 ? -0.617 -4.876 -2.972 1.00 97.81 176 VAL A CA 1
ATOM 1399 C C . VAL A 1 176 ? 0.349 -3.767 -2.597 1.00 97.81 176 VAL A C 1
ATOM 1401 O O . VAL A 1 176 ? 1.362 -4.010 -1.941 1.00 97.81 176 VAL A O 1
ATOM 1404 N N . ASP A 1 177 ? 0.032 -2.539 -2.974 1.00 97.00 177 ASP A N 1
ATOM 1405 C CA . ASP A 1 177 ? 0.852 -1.378 -2.661 1.00 97.00 177 ASP A CA 1
ATOM 1406 C C . ASP A 1 177 ? 0.129 -0.471 -1.670 1.00 97.00 177 ASP A C 1
ATOM 1408 O O . ASP A 1 177 ? -0.929 0.091 -1.951 1.00 97.00 177 ASP A O 1
ATOM 1412 N N . PHE A 1 178 ? 0.734 -0.300 -0.495 1.00 96.38 178 PHE A N 1
ATOM 1413 C CA . PHE A 1 178 ? 0.322 0.705 0.473 1.00 96.38 178 PHE A CA 1
ATOM 1414 C C . PHE A 1 178 ? 0.866 2.066 0.063 1.00 96.38 178 PHE A C 1
ATOM 1416 O O . PHE A 1 178 ? 2.046 2.377 0.251 1.00 96.38 178 PHE A O 1
ATOM 1423 N N . ILE A 1 179 ? -0.053 2.892 -0.440 1.00 93.69 179 ILE A N 1
ATOM 1424 C CA . ILE A 1 179 ? 0.227 4.255 -0.869 1.00 93.69 179 ILE A CA 1
ATOM 1425 C C . ILE A 1 179 ? 0.209 5.223 0.312 1.00 93.69 179 ILE A C 1
ATOM 1427 O O . ILE A 1 179 ? 1.202 5.896 0.596 1.00 93.69 179 ILE A O 1
ATOM 1431 N N . ASN A 1 180 ? -0.925 5.300 1.014 1.00 93.38 180 ASN A N 1
ATOM 1432 C CA . ASN A 1 180 ? -1.111 6.225 2.127 1.00 93.38 180 ASN A CA 1
ATOM 1433 C C . ASN A 1 180 ? -2.153 5.722 3.129 1.00 93.38 180 ASN A C 1
ATOM 1435 O O . ASN A 1 180 ? -2.805 4.709 2.918 1.00 93.38 180 ASN A O 1
ATOM 1439 N N . ILE A 1 181 ? -2.234 6.377 4.282 1.00 95.25 181 ILE A N 1
ATOM 1440 C CA . ILE A 1 181 ? -3.200 6.039 5.328 1.00 95.25 181 ILE A CA 1
ATOM 1441 C C . ILE A 1 181 ? -3.736 7.344 5.917 1.00 95.25 181 ILE A C 1
ATOM 1443 O O . ILE A 1 181 ? -2.952 8.233 6.261 1.00 95.25 181 ILE A O 1
ATOM 1447 N N . GLY A 1 182 ? -5.054 7.470 5.986 1.00 97.38 182 GLY A N 1
ATOM 1448 C CA . GLY A 1 182 ? -5.777 8.561 6.634 1.00 97.38 182 GLY A CA 1
ATOM 1449 C C . GLY A 1 182 ? -6.493 8.013 7.862 1.00 97.38 182 GLY A C 1
ATOM 1450 O O . GLY A 1 182 ? -6.941 6.870 7.846 1.00 97.38 182 GLY A O 1
ATOM 1451 N N . TYR A 1 183 ? -6.556 8.783 8.939 1.00 98.19 183 TYR A N 1
ATOM 1452 C CA . TYR A 1 183 ? -7.365 8.443 10.107 1.00 98.19 183 TYR A CA 1
ATOM 1453 C C . TYR A 1 183 ? -7.567 9.668 10.990 1.00 98.19 183 TYR A C 1
ATOM 1455 O O . TYR A 1 183 ? -6.717 10.561 11.018 1.00 98.19 183 TYR A O 1
ATOM 1463 N N . ASP A 1 184 ? -8.661 9.662 11.740 1.00 97.75 184 ASP A N 1
ATOM 1464 C CA . ASP A 1 184 ? -8.940 10.674 12.748 1.00 97.75 184 ASP A CA 1
ATOM 1465 C C . ASP A 1 184 ? -7.929 10.559 13.901 1.00 97.75 184 ASP A C 1
ATOM 1467 O O . ASP A 1 184 ? -7.793 9.514 14.549 1.00 97.75 184 ASP A O 1
ATOM 1471 N N . MET A 1 185 ? -7.166 11.629 14.130 1.00 96.38 185 MET A N 1
ATOM 1472 C CA . MET A 1 185 ? -6.169 11.663 15.194 1.00 96.38 185 MET A CA 1
ATOM 1473 C C . MET A 1 185 ? -6.781 11.884 16.573 1.00 96.38 185 MET A C 1
ATOM 1475 O O . MET A 1 185 ? -6.104 11.566 17.550 1.00 96.38 185 MET A O 1
ATOM 1479 N N . GLU A 1 186 ? -8.007 12.391 16.682 1.00 96.38 186 GLU A N 1
ATOM 1480 C CA . GLU A 1 186 ? -8.659 12.67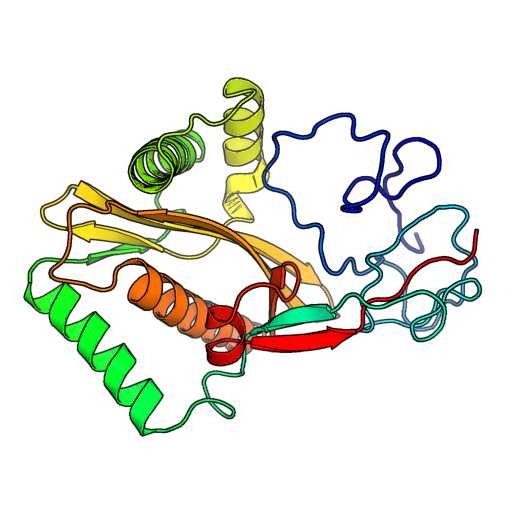7 17.963 1.00 96.38 186 GLU A CA 1
ATOM 1481 C C . GLU A 1 186 ? -9.120 11.400 18.677 1.00 96.38 186 GLU A C 1
ATOM 1483 O O . GLU A 1 186 ? -9.211 11.360 19.906 1.00 96.38 186 GLU A O 1
ATOM 1488 N N . ILE A 1 187 ? -9.267 10.293 17.946 1.00 95.62 187 ILE A N 1
ATOM 1489 C CA . ILE A 1 187 ? -9.581 8.980 18.517 1.00 95.62 187 ILE A CA 1
ATOM 1490 C C . ILE A 1 187 ? -8.330 8.375 19.164 1.00 95.62 187 ILE A C 1
ATOM 1492 O O . ILE A 1 187 ? -7.567 7.623 18.556 1.00 95.62 187 ILE A O 1
ATOM 1496 N N . LYS A 1 188 ? -8.116 8.689 20.447 1.00 94.81 188 LYS A N 1
ATOM 1497 C CA . LYS A 1 188 ? -6.967 8.185 21.226 1.00 94.81 188 LYS A CA 1
ATOM 1498 C C . LYS A 1 188 ? -7.189 6.796 21.831 1.00 94.81 188 LYS A C 1
ATOM 1500 O O . LYS A 1 188 ? -6.217 6.113 22.150 1.00 94.81 188 LYS A O 1
ATOM 1505 N N . ALA A 1 189 ? -8.444 6.370 21.991 1.00 95.25 189 ALA A N 1
ATOM 1506 C CA . ALA A 1 189 ? -8.797 5.098 22.633 1.00 95.25 189 ALA A CA 1
ATOM 1507 C C . ALA A 1 189 ? -8.342 3.862 21.832 1.00 95.25 189 ALA A C 1
ATOM 1509 O O . ALA A 1 189 ? -8.161 2.782 22.399 1.00 95.25 189 ALA A O 1
ATOM 1510 N N . HIS A 1 190 ? -8.113 4.026 20.525 1.00 96.88 190 HIS A N 1
ATOM 1511 C CA . HIS A 1 190 ? -7.737 2.951 19.616 1.00 96.88 190 HIS A CA 1
ATOM 1512 C C . HIS A 1 190 ? -6.524 3.331 18.778 1.00 96.88 190 HIS A C 1
ATOM 1514 O O . HIS A 1 190 ? -6.389 4.445 18.284 1.00 96.88 190 HIS A O 1
ATOM 1520 N N . SER A 1 191 ? -5.650 2.357 18.533 1.00 95.81 191 SER A N 1
ATOM 1521 C CA . SER A 1 191 ? -4.552 2.520 17.579 1.00 95.81 191 SER A CA 1
ATOM 1522 C C . SER A 1 191 ? -5.050 2.312 16.142 1.00 95.81 191 SER A C 1
ATOM 1524 O O . SER A 1 191 ? -4.665 1.330 15.509 1.00 95.81 191 SER A O 1
ATOM 1526 N N . ILE A 1 192 ? -5.887 3.224 15.626 1.00 98.00 192 ILE A N 1
ATOM 1527 C CA . ILE A 1 192 ? -6.571 3.104 14.318 1.00 98.00 192 ILE A CA 1
ATOM 1528 C C . ILE A 1 192 ? -5.612 2.685 13.197 1.00 98.00 192 ILE A C 1
ATOM 1530 O O . ILE A 1 192 ? -5.850 1.696 12.508 1.00 98.00 192 ILE A O 1
ATOM 1534 N N . GLY A 1 193 ? -4.462 3.355 13.077 1.00 96.38 193 GLY A N 1
ATOM 1535 C CA . GLY A 1 193 ? -3.469 3.005 12.059 1.00 96.38 193 GLY A CA 1
ATOM 1536 C C . GLY A 1 193 ? -2.910 1.579 12.189 1.00 96.38 193 GLY A C 1
ATOM 1537 O O . GLY A 1 193 ? -2.669 0.919 11.184 1.00 96.38 193 GLY A O 1
ATOM 1538 N N . THR A 1 194 ? -2.715 1.079 13.412 1.00 96.94 194 THR A N 1
ATOM 1539 C CA . THR A 1 194 ? -2.247 -0.297 13.666 1.00 96.94 194 THR A CA 1
ATOM 1540 C C . THR A 1 194 ? -3.324 -1.325 13.343 1.00 96.94 194 THR A C 1
ATOM 1542 O O . THR A 1 194 ? -3.003 -2.363 12.768 1.00 96.94 194 THR A O 1
ATOM 1545 N N . ILE A 1 195 ? -4.577 -1.028 13.698 1.00 98.19 195 ILE A N 1
ATOM 1546 C CA . ILE A 1 195 ? -5.736 -1.878 13.413 1.00 98.19 195 ILE A CA 1
ATOM 1547 C C . ILE A 1 195 ? -5.897 -2.025 11.897 1.00 98.19 195 ILE A C 1
ATOM 1549 O O . ILE A 1 195 ? -5.911 -3.150 11.407 1.00 98.19 195 ILE A O 1
ATOM 1553 N N . LEU A 1 196 ? -5.892 -0.909 11.159 1.00 97.88 196 LEU A N 1
ATOM 1554 C CA . LEU A 1 196 ? -5.914 -0.882 9.691 1.00 97.88 196 LEU A CA 1
ATOM 1555 C C . LEU A 1 196 ? -4.797 -1.726 9.073 1.00 97.88 196 LEU A C 1
ATOM 1557 O O . LEU A 1 196 ? -5.070 -2.626 8.283 1.00 97.88 196 LEU A O 1
ATOM 1561 N N . MET A 1 197 ? -3.543 -1.456 9.456 1.00 97.50 197 MET A N 1
ATOM 1562 C CA . MET A 1 197 ? -2.386 -2.161 8.894 1.00 97.50 197 MET A CA 1
ATOM 1563 C C . MET A 1 197 ? -2.448 -3.669 9.147 1.00 97.50 197 MET A C 1
ATOM 1565 O O . MET A 1 197 ? -2.068 -4.437 8.269 1.00 97.50 197 MET A O 1
ATOM 1569 N N . TRP A 1 198 ? -2.899 -4.103 10.329 1.00 97.94 198 TRP A N 1
ATOM 1570 C CA . TRP A 1 198 ? -3.027 -5.529 10.633 1.00 97.94 198 TRP A CA 1
ATOM 1571 C C . TRP A 1 198 ? -4.178 -6.175 9.865 1.00 97.94 198 TRP A C 1
ATOM 1573 O O . TRP A 1 198 ? -3.968 -7.184 9.198 1.00 97.94 198 TRP A O 1
ATOM 1583 N N . ASN A 1 199 ? -5.364 -5.569 9.926 1.00 97.75 199 ASN A N 1
ATOM 1584 C CA . ASN A 1 199 ? -6.571 -6.090 9.297 1.00 97.75 199 ASN A CA 1
ATOM 1585 C C . ASN A 1 199 ? -6.399 -6.252 7.781 1.00 97.75 199 ASN A C 1
ATOM 1587 O O . ASN A 1 199 ? -6.629 -7.328 7.231 1.00 97.75 199 ASN A O 1
ATOM 1591 N N . ASN A 1 200 ? -5.891 -5.216 7.110 1.00 97.94 200 ASN A N 1
ATOM 1592 C CA . ASN A 1 200 ? -5.672 -5.279 5.669 1.00 97.94 200 ASN A CA 1
ATOM 1593 C C . ASN A 1 200 ? -4.555 -6.258 5.282 1.00 97.94 200 ASN A C 1
ATOM 1595 O O . ASN A 1 200 ? -4.611 -6.848 4.206 1.00 97.94 200 ASN A O 1
ATOM 1599 N N . LEU A 1 201 ? -3.549 -6.458 6.140 1.00 98.06 201 LEU A N 1
ATOM 1600 C CA . LEU A 1 201 ? -2.511 -7.460 5.907 1.00 98.06 201 LEU A CA 1
ATOM 1601 C C . LEU A 1 201 ? -3.050 -8.894 6.053 1.00 98.06 201 LEU A C 1
ATOM 1603 O O . LEU A 1 201 ? -2.718 -9.738 5.217 1.00 98.06 201 LEU A O 1
ATOM 1607 N N . GLU A 1 202 ? -3.896 -9.175 7.054 1.00 96.88 202 GLU A N 1
ATOM 1608 C CA . GLU A 1 202 ? -4.589 -10.471 7.169 1.00 96.88 202 GLU A CA 1
ATOM 1609 C C . GLU A 1 202 ? -5.469 -10.718 5.931 1.00 96.88 202 GLU A C 1
ATOM 1611 O O . GLU A 1 202 ? -5.274 -11.726 5.248 1.00 96.88 202 GLU A O 1
ATOM 1616 N N . LYS A 1 203 ? -6.319 -9.757 5.543 1.00 96.62 203 LYS A N 1
ATOM 1617 C CA . LYS A 1 203 ? -7.180 -9.877 4.352 1.00 96.62 203 LYS A CA 1
ATOM 1618 C C . LYS A 1 203 ? -6.408 -10.056 3.046 1.00 96.62 203 LYS A C 1
ATOM 1620 O O . LYS A 1 203 ? -6.762 -10.903 2.228 1.00 96.62 203 LYS A O 1
ATOM 1625 N N . ALA A 1 204 ? -5.339 -9.287 2.835 1.00 97.94 204 ALA A N 1
ATOM 1626 C CA . ALA A 1 204 ? -4.494 -9.440 1.652 1.00 97.94 204 ALA A CA 1
ATOM 1627 C C . ALA A 1 204 ? -3.835 -10.829 1.607 1.00 97.94 204 ALA A C 1
ATOM 1629 O O . ALA A 1 204 ? -3.729 -11.423 0.534 1.00 97.94 204 ALA A O 1
ATOM 1630 N N . THR A 1 205 ? -3.440 -11.367 2.767 1.00 97.12 205 THR A N 1
ATOM 1631 C CA . THR A 1 205 ? -2.893 -12.727 2.880 1.00 97.12 205 THR A CA 1
ATOM 1632 C C . THR A 1 205 ? -3.941 -13.778 2.531 1.00 97.12 205 THR A C 1
ATOM 1634 O O . THR A 1 205 ? -3.655 -14.704 1.774 1.00 97.12 205 THR A O 1
ATOM 1637 N N . GLU A 1 206 ? -5.157 -13.640 3.054 1.00 96.12 206 GLU A N 1
ATOM 1638 C CA . GLU A 1 206 ? -6.266 -14.550 2.757 1.00 96.12 206 GLU A CA 1
ATOM 1639 C C . GLU A 1 206 ? -6.641 -14.519 1.274 1.00 96.12 206 GLU A C 1
ATOM 1641 O O . GLU A 1 206 ? -6.775 -15.578 0.661 1.00 96.12 206 GLU A O 1
ATOM 1646 N N . LYS A 1 207 ? -6.716 -13.327 0.667 1.00 96.69 207 LYS A N 1
ATOM 1647 C CA . LYS A 1 207 ? -6.984 -13.181 -0.769 1.00 96.69 207 LYS A CA 1
ATOM 1648 C C . LYS A 1 207 ? -5.882 -13.812 -1.621 1.00 96.69 207 LYS A C 1
ATOM 1650 O O . LYS A 1 207 ? -6.193 -14.559 -2.542 1.00 96.69 207 LYS A O 1
ATOM 1655 N N . ALA A 1 208 ? -4.608 -13.575 -1.300 1.00 97.31 208 ALA A N 1
ATOM 1656 C CA . ALA A 1 208 ? -3.489 -14.205 -2.005 1.00 97.31 208 ALA A CA 1
ATOM 1657 C C . ALA A 1 208 ? -3.550 -15.739 -1.924 1.00 97.31 208 ALA A C 1
ATOM 1659 O O . ALA A 1 208 ? -3.381 -16.429 -2.929 1.00 97.31 208 ALA A O 1
ATOM 1660 N N . HIS A 1 209 ? -3.865 -16.267 -0.737 1.00 95.94 209 HIS A N 1
ATOM 1661 C CA . HIS A 1 209 ? -4.040 -17.699 -0.513 1.00 95.94 209 HIS A CA 1
ATOM 1662 C C . HIS A 1 209 ? -5.210 -18.272 -1.324 1.00 95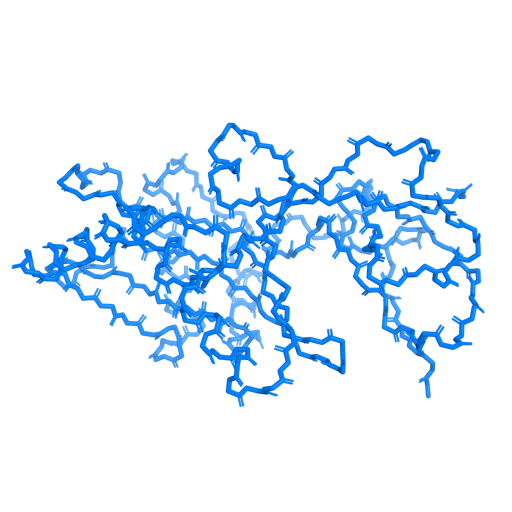.94 209 HIS A C 1
ATOM 1664 O O . HIS A 1 209 ? -5.059 -19.318 -1.947 1.00 95.94 209 HIS A O 1
ATOM 1670 N N . ALA A 1 210 ? -6.356 -17.584 -1.358 1.00 96.62 210 ALA A N 1
ATOM 1671 C CA . ALA A 1 210 ? -7.514 -17.989 -2.156 1.00 96.62 210 ALA A CA 1
ATOM 1672 C C . ALA A 1 210 ? -7.221 -17.985 -3.667 1.00 96.62 210 ALA A C 1
ATOM 1674 O O . ALA A 1 210 ? -7.724 -18.837 -4.392 1.00 96.62 210 ALA A O 1
ATOM 1675 N N . LEU A 1 211 ? -6.372 -17.064 -4.132 1.00 96.50 211 LEU A N 1
ATOM 1676 C CA . LEU A 1 211 ? -5.905 -17.000 -5.520 1.00 96.50 211 LEU A CA 1
ATOM 1677 C C . LEU A 1 211 ? -4.798 -18.017 -5.845 1.00 96.50 211 LEU A C 1
ATOM 1679 O O . LEU A 1 211 ? -4.406 -18.116 -7.004 1.00 96.50 211 LEU A O 1
ATOM 1683 N N . ALA A 1 212 ? -4.267 -18.738 -4.850 1.00 96.81 212 ALA A N 1
ATOM 1684 C CA . ALA A 1 212 ? -3.071 -19.574 -4.980 1.00 96.81 212 ALA A CA 1
ATOM 1685 C C . ALA A 1 212 ? -1.862 -18.814 -5.573 1.00 96.81 212 ALA A C 1
ATOM 1687 O O . ALA A 1 212 ? -1.078 -19.359 -6.351 1.00 96.81 212 ALA A O 1
ATOM 1688 N N . LEU A 1 213 ? -1.703 -17.541 -5.192 1.00 96.75 213 LEU A N 1
ATOM 1689 C CA . LEU A 1 213 ? -0.632 -16.660 -5.658 1.00 96.75 213 LEU A CA 1
ATOM 1690 C C . LEU A 1 213 ? 0.223 -16.159 -4.483 1.00 96.75 213 LEU A C 1
ATOM 1692 O O . LEU A 1 213 ? -0.309 -15.898 -3.403 1.00 96.75 213 LEU A O 1
ATOM 1696 N N . PRO A 1 214 ? 1.542 -15.959 -4.668 1.00 95.56 214 PRO A N 1
ATOM 1697 C CA . PRO A 1 214 ? 2.363 -15.306 -3.654 1.00 95.56 214 PRO A CA 1
ATOM 1698 C C . PRO A 1 214 ? 1.912 -13.852 -3.444 1.00 95.56 214 PRO A C 1
ATOM 1700 O O . PRO A 1 214 ? 1.645 -13.130 -4.408 1.00 95.56 214 PRO A O 1
ATOM 1703 N N . LEU A 1 215 ? 1.855 -13.419 -2.181 1.00 97.50 215 LEU A N 1
ATOM 1704 C CA . LEU A 1 215 ? 1.554 -12.037 -1.808 1.00 97.50 215 LEU A CA 1
ATOM 1705 C C . LEU A 1 215 ? 2.818 -11.172 -1.871 1.00 97.50 215 LEU A C 1
ATOM 1707 O O . LEU A 1 215 ? 3.787 -11.425 -1.157 1.00 97.50 215 LEU A O 1
ATOM 1711 N N . HIS A 1 216 ? 2.760 -10.085 -2.636 1.00 96.88 216 HIS A N 1
ATOM 1712 C CA . HIS A 1 216 ? 3.782 -9.037 -2.672 1.00 96.88 216 HIS A CA 1
ATOM 1713 C C . HIS A 1 216 ? 3.195 -7.738 -2.127 1.00 96.88 216 HIS A C 1
ATOM 1715 O O . HIS A 1 216 ? 2.748 -6.881 -2.885 1.00 96.88 216 HIS A O 1
ATOM 1721 N N . PHE A 1 217 ? 3.178 -7.597 -0.801 1.00 97.69 217 PHE A N 1
ATOM 1722 C CA . PHE A 1 217 ? 2.629 -6.410 -0.145 1.00 97.69 217 PHE A CA 1
ATOM 1723 C C . PHE A 1 217 ? 3.743 -5.391 0.149 1.00 97.69 217 PHE A C 1
ATOM 1725 O O . PHE A 1 217 ? 4.528 -5.574 1.079 1.00 97.69 217 PHE A O 1
ATOM 1732 N N . SER A 1 218 ? 3.818 -4.302 -0.621 1.00 96.69 218 SER A N 1
ATOM 1733 C CA . SER A 1 218 ? 4.778 -3.214 -0.405 1.00 96.69 218 SER A CA 1
ATOM 1734 C C . SER A 1 218 ? 4.225 -2.100 0.483 1.00 96.69 218 SER A C 1
ATOM 1736 O O . SER A 1 218 ? 3.112 -1.623 0.299 1.00 96.69 218 SER A O 1
ATOM 1738 N N . PHE A 1 219 ? 5.048 -1.614 1.409 1.00 96.25 219 PHE A N 1
ATOM 1739 C CA . PHE A 1 219 ? 4.829 -0.401 2.204 1.00 96.25 219 PHE A CA 1
ATOM 1740 C C . PHE A 1 219 ? 5.595 0.794 1.606 1.00 96.25 219 PHE A C 1
ATOM 1742 O O . PHE A 1 219 ? 5.920 1.752 2.314 1.00 96.25 219 PHE A O 1
ATOM 1749 N N . GLY A 1 220 ? 5.982 0.735 0.330 1.00 94.94 220 GLY A N 1
ATOM 1750 C CA . GLY A 1 220 ? 6.855 1.730 -0.290 1.00 94.94 220 GLY A CA 1
ATOM 1751 C C . GLY A 1 220 ? 8.333 1.520 0.073 1.00 94.94 220 GLY A C 1
ATOM 1752 O O . GLY A 1 220 ? 8.779 0.403 0.331 1.00 94.94 220 GLY A O 1
ATOM 1753 N N . PHE A 1 221 ? 9.128 2.594 0.108 1.00 94.75 221 PHE A N 1
ATOM 1754 C CA . PHE A 1 221 ? 10.527 2.508 0.551 1.00 94.75 221 PHE A CA 1
ATOM 1755 C C . PHE A 1 221 ? 10.643 2.231 2.051 1.00 94.75 221 PHE A C 1
ATOM 1757 O O . PHE A 1 221 ? 9.858 2.740 2.853 1.00 94.75 221 PHE A O 1
ATOM 1764 N N . MET A 1 222 ? 11.670 1.485 2.447 1.00 94.12 222 MET A N 1
ATOM 1765 C CA . MET A 1 222 ? 12.022 1.291 3.846 1.00 94.12 222 MET A CA 1
ATOM 1766 C C . MET A 1 222 ? 12.500 2.616 4.449 1.00 94.12 222 MET A C 1
ATOM 1768 O O . MET A 1 222 ? 13.605 3.089 4.190 1.00 94.12 222 MET A O 1
ATOM 1772 N N . SER A 1 223 ? 11.636 3.233 5.250 1.00 89.25 223 SER A N 1
ATOM 1773 C CA . SER A 1 223 ? 11.891 4.485 5.954 1.00 89.25 223 SER A CA 1
ATOM 1774 C C . SER A 1 223 ? 11.103 4.520 7.262 1.00 89.25 223 SER A C 1
ATOM 1776 O O . SER A 1 223 ? 9.987 4.004 7.353 1.00 89.25 223 SER A O 1
ATOM 1778 N N . GLY A 1 224 ? 11.693 5.130 8.290 1.00 85.00 224 GLY A N 1
ATOM 1779 C CA . GLY A 1 224 ? 11.105 5.201 9.627 1.00 85.00 224 GLY A CA 1
ATOM 1780 C C . GLY A 1 224 ? 11.199 3.888 10.415 1.00 85.00 224 GLY A C 1
ATOM 1781 O O . GLY A 1 224 ? 11.101 2.786 9.879 1.00 85.00 224 GLY A O 1
ATOM 1782 N N . LYS A 1 225 ? 11.365 4.005 11.738 1.00 86.19 225 LYS A N 1
ATOM 1783 C CA . LYS A 1 225 ? 11.547 2.845 12.631 1.00 86.19 225 LYS A CA 1
ATOM 1784 C C . LYS A 1 225 ? 10.323 1.923 12.669 1.00 86.19 225 LYS A C 1
ATOM 1786 O O . LYS A 1 225 ? 10.470 0.720 12.846 1.00 86.19 225 LYS A O 1
ATOM 1791 N N . TYR A 1 226 ? 9.113 2.456 12.469 1.00 88.06 226 TYR A N 1
ATOM 1792 C CA . TYR A 1 226 ? 7.894 1.651 12.583 1.00 88.06 226 TYR A CA 1
ATOM 1793 C C . TYR A 1 226 ? 7.808 0.539 11.530 1.00 88.06 226 TYR A C 1
ATOM 1795 O O . TYR A 1 226 ? 7.287 -0.525 11.860 1.00 88.06 226 TYR A O 1
ATOM 1803 N N . LYS A 1 227 ? 8.336 0.747 10.311 1.00 93.25 227 LYS A N 1
ATOM 1804 C CA . LYS A 1 227 ? 8.290 -0.258 9.234 1.00 93.25 227 LYS A CA 1
ATOM 1805 C C . LYS A 1 227 ? 9.077 -1.516 9.578 1.00 93.25 227 LYS A C 1
ATOM 1807 O O . LYS A 1 227 ? 8.688 -2.586 9.146 1.00 93.25 227 LYS A O 1
ATOM 1812 N N . GLN A 1 228 ? 10.089 -1.438 10.445 1.00 93.12 228 GLN A N 1
ATOM 1813 C CA . GLN A 1 228 ? 10.815 -2.625 10.929 1.00 93.12 228 GLN A CA 1
ATOM 1814 C C . GLN A 1 228 ? 9.911 -3.601 11.701 1.00 93.12 228 GLN A C 1
ATOM 1816 O O . GLN A 1 228 ? 10.186 -4.801 11.766 1.00 93.12 228 GLN A O 1
ATOM 1821 N N . ARG A 1 229 ? 8.803 -3.107 12.274 1.00 93.69 229 ARG A N 1
ATOM 1822 C CA . ARG A 1 229 ? 7.811 -3.959 12.943 1.00 93.69 229 ARG A CA 1
ATOM 1823 C C . ARG A 1 229 ? 6.974 -4.751 11.942 1.00 93.69 229 ARG A C 1
ATOM 1825 O O . ARG A 1 229 ? 6.634 -5.889 12.239 1.00 93.69 229 ARG A O 1
ATOM 1832 N N . TRP A 1 230 ? 6.699 -4.170 10.776 1.00 96.44 230 TRP A N 1
ATOM 1833 C CA . TRP A 1 230 ? 5.746 -4.684 9.789 1.00 96.44 230 TRP A CA 1
ATOM 1834 C C . TRP A 1 230 ? 6.391 -5.342 8.577 1.00 96.44 230 TRP A C 1
ATOM 1836 O O . TRP A 1 230 ? 5.739 -6.136 7.913 1.00 96.44 230 TRP A O 1
ATOM 1846 N N . CYS A 1 231 ? 7.639 -5.001 8.269 1.00 97.56 231 CYS A N 1
ATOM 1847 C CA . CYS A 1 231 ? 8.229 -5.270 6.969 1.00 97.56 231 CYS A CA 1
ATOM 1848 C C . CYS A 1 231 ? 9.667 -5.770 7.073 1.00 97.56 231 CYS A C 1
ATOM 1850 O O . CYS A 1 231 ? 10.405 -5.406 7.995 1.00 97.56 231 CYS A O 1
ATOM 1852 N N . ASN A 1 232 ? 10.062 -6.527 6.057 1.00 95.75 232 ASN A N 1
ATOM 1853 C CA . ASN A 1 232 ? 11.433 -6.903 5.761 1.00 95.75 232 ASN A CA 1
ATOM 1854 C C . ASN A 1 232 ? 11.980 -5.981 4.650 1.00 95.75 232 ASN A C 1
ATOM 1856 O O . ASN A 1 232 ? 11.268 -5.690 3.680 1.00 95.75 232 ASN A O 1
ATOM 1860 N N . PRO A 1 233 ? 13.218 -5.470 4.777 1.00 95.31 233 PRO A N 1
ATOM 1861 C CA . PRO A 1 233 ? 13.831 -4.654 3.739 1.00 95.31 233 PRO A CA 1
ATOM 1862 C C . PRO A 1 233 ? 14.282 -5.524 2.560 1.00 95.31 233 PRO A C 1
ATOM 1864 O O . PRO A 1 233 ? 14.949 -6.538 2.745 1.00 95.31 233 PRO A O 1
ATOM 1867 N N . VAL A 1 234 ? 13.985 -5.083 1.340 1.00 94.38 234 VAL A N 1
ATOM 1868 C CA . VAL A 1 234 ? 14.355 -5.771 0.096 1.00 94.38 234 VAL A CA 1
ATOM 1869 C C . VAL A 1 234 ? 15.081 -4.795 -0.824 1.00 94.38 234 VAL A C 1
ATOM 1871 O O . VAL A 1 234 ? 14.555 -3.730 -1.134 1.00 94.38 234 VAL A O 1
ATOM 1874 N N . GLY A 1 235 ? 16.301 -5.126 -1.252 1.00 94.12 235 GLY A N 1
ATOM 1875 C CA . GLY A 1 235 ? 17.098 -4.268 -2.135 1.00 94.12 235 GLY A CA 1
ATOM 1876 C C . GLY A 1 235 ? 16.444 -4.064 -3.502 1.00 94.12 235 GLY A C 1
ATOM 1877 O O . GLY A 1 235 ? 16.016 -5.031 -4.128 1.00 94.12 235 GLY A O 1
ATOM 1878 N N . VAL A 1 236 ? 16.397 -2.817 -3.977 1.00 94.81 236 VAL A N 1
ATOM 1879 C CA . VAL A 1 236 ? 15.881 -2.489 -5.318 1.00 94.81 236 VAL A CA 1
ATOM 1880 C C . VAL A 1 236 ? 17.010 -2.140 -6.280 1.00 94.81 236 VAL A C 1
ATOM 1882 O O . VAL A 1 236 ? 18.038 -1.568 -5.898 1.00 94.81 236 VAL A O 1
ATOM 1885 N N . GLY A 1 237 ? 16.816 -2.514 -7.538 1.00 94.31 237 GLY A N 1
ATOM 1886 C CA . GLY A 1 237 ? 17.771 -2.315 -8.613 1.00 94.31 237 GLY A CA 1
ATOM 1887 C C . GLY A 1 237 ? 17.584 -0.999 -9.350 1.00 94.31 237 GLY A C 1
ATOM 1888 O O . GLY A 1 237 ? 16.614 -0.260 -9.170 1.00 94.31 237 GLY A O 1
ATOM 1889 N N . ARG A 1 238 ? 18.535 -0.720 -10.231 1.00 94.50 238 ARG A N 1
ATOM 1890 C CA . ARG A 1 238 ? 18.510 0.429 -11.132 1.00 94.50 238 ARG A CA 1
ATOM 1891 C C . ARG A 1 238 ? 19.053 0.057 -12.498 1.00 94.50 238 ARG A C 1
ATOM 1893 O O . ARG A 1 238 ? 19.873 -0.853 -12.588 1.00 94.50 238 ARG A O 1
ATOM 1900 N N . THR A 1 239 ? 18.677 0.796 -13.533 1.00 94.94 239 THR A N 1
ATOM 1901 C CA . THR A 1 239 ? 19.412 0.762 -14.803 1.00 94.94 239 THR A CA 1
ATOM 1902 C C . THR A 1 239 ? 20.701 1.588 -14.704 1.00 94.94 239 THR A C 1
ATOM 1904 O O . THR A 1 239 ? 20.836 2.478 -13.849 1.00 94.94 239 THR A O 1
ATOM 1907 N N . LEU A 1 240 ? 21.684 1.236 -15.534 1.00 93.81 240 LEU A N 1
ATOM 1908 C CA . LEU A 1 240 ? 23.040 1.803 -15.537 1.00 93.81 240 LEU A CA 1
ATOM 1909 C C . LEU A 1 240 ? 23.260 2.888 -16.610 1.00 93.81 240 LEU A C 1
ATOM 1911 O O . LEU A 1 240 ? 24.403 3.240 -16.886 1.00 93.81 240 LEU A O 1
ATOM 1915 N N . ILE A 1 241 ? 22.179 3.420 -17.191 1.00 88.00 241 ILE A N 1
ATOM 1916 C CA . ILE A 1 241 ? 22.193 4.467 -18.230 1.00 88.00 241 ILE A CA 1
ATOM 1917 C C . ILE A 1 241 ? 21.740 5.844 -17.719 1.00 88.00 241 ILE A C 1
ATOM 1919 O O . ILE A 1 241 ? 21.147 5.933 -16.616 1.00 88.00 241 ILE A O 1
#

Foldseek 3Di:
DQFDFDDQVQAGQLAPPPPRNPDDLELDAHAEDEGSGDLVAADARSHWHLRHHPLHPRHPQKDLPPPFPWWWWWFDQPVPGDDPVRNVVLVVLLVVCVVQAKDKDWLLVDALQRVLVLQQVLQCLVPVDGRPPSVVRSVVSNVQVVQWTAIFMDHPNHGFKDFTWGWDDDPQFIEIEGRDMGGHPVPPVHPRVSNRLVRRSVVQNVVRVVVVGDYGYTDHIDDDPVSVNTGDIHGGMIGND

pLDDT: mean 93.74, std 5.78, range [52.41, 98.69]

Organism: Edwardsiella tarda (strain FL6-60) (NCBI:txid718251)